Protein AF-A0AAW2NNR7-F1 (afdb_monomer)

Structure (mmCIF, N/CA/C/O backbone):
data_AF-A0AAW2NNR7-F1
#
_entry.id   AF-A0AAW2NNR7-F1
#
loop_
_atom_site.group_PDB
_atom_site.id
_atom_site.type_symbol
_atom_site.label_atom_id
_atom_site.label_alt_id
_atom_site.label_comp_id
_atom_site.label_asym_id
_atom_site.label_entity_id
_atom_site.label_seq_id
_atom_site.pdbx_PDB_ins_code
_atom_site.Cartn_x
_atom_site.Cartn_y
_atom_site.Cartn_z
_atom_site.occupancy
_atom_site.B_iso_or_equiv
_atom_site.auth_seq_id
_atom_site.auth_comp_id
_atom_site.auth_asym_id
_atom_site.auth_atom_id
_atom_site.pdbx_PDB_model_num
ATOM 1 N N . MET A 1 1 ? -18.817 -1.049 4.473 1.00 71.81 1 MET A N 1
ATOM 2 C CA . MET A 1 1 ? -17.480 -0.786 3.913 1.00 71.81 1 MET A CA 1
ATOM 3 C C . M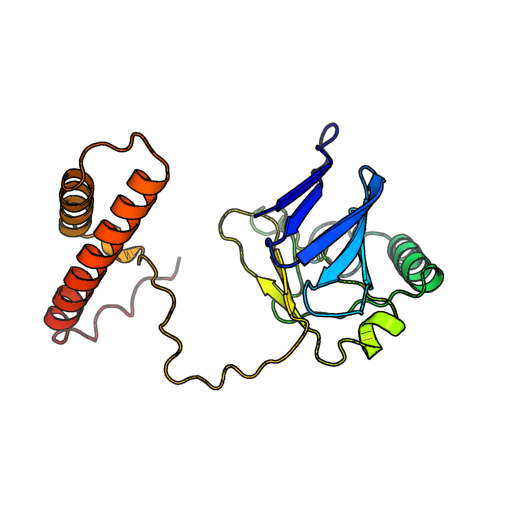ET A 1 1 ? -17.647 0.365 2.941 1.00 71.81 1 MET A C 1
ATOM 5 O O . MET A 1 1 ? -18.632 0.349 2.213 1.00 71.81 1 MET A O 1
ATOM 9 N N . TYR A 1 2 ? -16.780 1.366 3.006 1.00 87.75 2 TYR A N 1
ATOM 10 C CA . TYR A 1 2 ? -16.778 2.539 2.131 1.00 87.75 2 TYR A CA 1
ATOM 11 C C . TYR A 1 2 ? -15.524 2.516 1.255 1.00 87.75 2 TYR A C 1
ATOM 13 O O . TYR A 1 2 ? -14.576 1.791 1.566 1.00 87.75 2 TYR A O 1
ATOM 21 N N . GLY A 1 3 ? -15.518 3.276 0.163 1.00 88.38 3 GLY A N 1
ATOM 22 C CA . GLY A 1 3 ? -14.357 3.352 -0.711 1.00 88.38 3 GLY A CA 1
ATOM 23 C C . GLY A 1 3 ? -14.415 4.494 -1.715 1.00 88.38 3 GLY A C 1
ATOM 24 O O . GLY A 1 3 ? -15.485 5.020 -2.015 1.00 88.38 3 GLY A O 1
ATOM 25 N N . PHE A 1 4 ? -13.244 4.842 -2.240 1.00 88.38 4 PHE A N 1
ATOM 26 C CA . PHE A 1 4 ? -13.045 5.783 -3.336 1.00 88.38 4 PHE A CA 1
ATOM 27 C C . PHE A 1 4 ? -12.139 5.139 -4.385 1.00 88.38 4 PHE A C 1
ATOM 29 O O . PHE A 1 4 ? -11.143 4.503 -4.035 1.00 88.38 4 PHE A O 1
ATOM 36 N N . CYS A 1 5 ? -12.481 5.293 -5.662 1.00 89.19 5 CYS A N 1
ATOM 37 C CA . CYS A 1 5 ? -11.732 4.701 -6.763 1.00 89.19 5 CYS A CA 1
ATOM 38 C C . CYS A 1 5 ? -11.438 5.717 -7.869 1.00 89.19 5 CYS A C 1
ATOM 40 O O . CYS A 1 5 ? -12.319 6.472 -8.282 1.00 89.19 5 CYS A O 1
ATOM 42 N N . VAL A 1 6 ? -10.213 5.669 -8.390 1.00 85.44 6 VAL A N 1
ATOM 43 C CA . VAL A 1 6 ? -9.804 6.336 -9.626 1.00 85.44 6 VAL A CA 1
ATOM 44 C C . VAL A 1 6 ? -9.728 5.266 -10.720 1.00 85.44 6 VAL A C 1
ATOM 46 O O . VAL A 1 6 ? -8.952 4.315 -10.582 1.00 85.44 6 VAL A O 1
ATOM 49 N N . PRO A 1 7 ? -10.542 5.363 -11.785 1.00 84.25 7 PRO A N 1
ATOM 50 C CA . PRO A 1 7 ? -10.568 4.357 -12.837 1.00 84.25 7 PRO A CA 1
ATOM 51 C C . PRO A 1 7 ? -9.264 4.355 -13.635 1.00 84.25 7 PRO A C 1
ATOM 53 O O . PRO A 1 7 ? -8.657 5.405 -13.850 1.00 84.25 7 PRO A O 1
ATOM 56 N N . ALA A 1 8 ? -8.892 3.171 -14.119 1.00 82.19 8 ALA A N 1
ATOM 57 C CA . ALA A 1 8 ? -7.780 2.981 -15.041 1.00 82.19 8 ALA A CA 1
ATOM 58 C C . ALA A 1 8 ? -7.954 3.801 -16.332 1.00 82.19 8 ALA A C 1
ATOM 60 O O . ALA A 1 8 ? -9.068 3.929 -16.849 1.00 82.19 8 ALA A O 1
ATOM 61 N N . GLN A 1 9 ? -6.846 4.293 -16.896 1.00 77.25 9 GLN A N 1
ATOM 62 C CA . GLN A 1 9 ? -6.815 4.932 -18.212 1.00 77.25 9 GLN A CA 1
ATOM 63 C C . GLN A 1 9 ? -5.893 4.169 -19.172 1.00 77.25 9 GLN A C 1
ATOM 65 O O . GLN A 1 9 ? -4.699 3.981 -18.936 1.00 77.25 9 GLN A O 1
ATOM 70 N N . GLY A 1 10 ? -6.445 3.733 -20.306 1.00 80.88 10 GLY A N 1
ATOM 71 C CA . GLY A 1 10 ? -5.699 2.965 -21.303 1.00 80.88 10 GLY A CA 1
ATOM 72 C C . GLY A 1 10 ? -5.238 1.609 -20.760 1.00 80.88 10 GLY A C 1
ATOM 73 O O . GLY A 1 10 ? -6.064 0.759 -20.445 1.00 80.88 10 GLY A O 1
ATOM 74 N N . LYS A 1 11 ? -3.916 1.395 -20.691 1.00 66.25 11 LYS A N 1
ATOM 75 C CA . LYS A 1 11 ? -3.297 0.160 -20.167 1.00 66.25 11 LYS A CA 1
ATOM 76 C C . LYS A 1 11 ? -2.805 0.284 -18.716 1.00 66.25 11 LYS A C 1
ATOM 78 O O . LYS A 1 11 ? -2.167 -0.647 -18.231 1.00 66.25 11 LYS A O 1
ATOM 83 N N . SER A 1 12 ? -3.024 1.420 -18.048 1.00 69.38 12 SER A N 1
ATOM 84 C CA . SER A 1 12 ? -2.632 1.586 -16.643 1.00 69.38 12 SER A CA 1
ATOM 85 C C . SER A 1 12 ? -3.552 0.786 -15.716 1.00 69.38 12 SER A C 1
ATOM 87 O O . SER A 1 12 ? -4.681 0.461 -16.079 1.00 69.38 12 SER A O 1
ATOM 89 N N . GLY A 1 13 ? -3.094 0.498 -14.497 1.00 72.38 13 GLY A N 1
ATOM 90 C CA . GLY A 1 13 ? -4.005 0.144 -13.410 1.00 72.38 13 GLY A CA 1
ATOM 91 C C . GLY A 1 13 ? -4.821 1.359 -12.956 1.00 72.38 13 GLY A C 1
ATOM 92 O O . GLY A 1 13 ? -4.549 2.492 -13.360 1.00 72.38 13 GLY A O 1
ATOM 93 N N . GLY A 1 14 ? -5.844 1.107 -12.139 1.00 78.06 14 GLY A N 1
ATOM 94 C CA . GLY A 1 14 ? -6.596 2.136 -11.418 1.00 78.06 14 GLY A CA 1
ATOM 95 C C . GLY A 1 14 ? -6.221 2.144 -9.937 1.00 78.06 14 GLY A C 1
ATOM 96 O O . GLY A 1 14 ? -5.573 1.217 -9.450 1.00 78.06 14 GLY A O 1
ATOM 97 N N . LEU A 1 15 ? -6.663 3.166 -9.208 1.00 80.06 15 LEU A N 1
ATOM 98 C CA . LEU A 1 15 ? -6.464 3.267 -7.765 1.00 80.06 15 LEU A CA 1
ATOM 99 C C . LEU A 1 15 ? -7.759 3.010 -7.010 1.00 80.06 15 LEU A C 1
ATOM 101 O O . LEU A 1 15 ? -8.830 3.438 -7.433 1.00 80.06 15 LEU A O 1
ATOM 105 N N . ALA A 1 16 ? -7.662 2.364 -5.853 1.00 84.19 16 ALA A N 1
ATOM 106 C CA . ALA A 1 16 ? -8.783 2.215 -4.939 1.00 84.19 16 ALA A CA 1
ATOM 107 C C . ALA A 1 16 ? -8.312 2.323 -3.488 1.00 84.19 16 ALA A C 1
ATOM 109 O O . ALA A 1 16 ? -7.307 1.727 -3.106 1.00 84.19 16 ALA A O 1
ATOM 110 N N . VAL A 1 17 ? -9.072 3.054 -2.676 1.00 82.38 17 VAL A N 1
ATOM 111 C CA . VAL A 1 17 ? -8.926 3.097 -1.217 1.00 82.38 17 VAL A CA 1
ATOM 112 C C . VAL A 1 17 ? -10.249 2.671 -0.594 1.00 82.38 17 VAL A C 1
ATOM 114 O O . VAL A 1 17 ? -11.312 3.095 -1.042 1.00 82.38 17 VAL A O 1
ATOM 117 N N . LEU A 1 18 ? -10.188 1.815 0.426 1.00 83.62 18 LEU A N 1
ATOM 118 C CA . LEU A 1 18 ? -11.342 1.219 1.104 1.00 83.62 18 LEU A CA 1
ATOM 119 C C . LEU A 1 18 ? -11.199 1.408 2.618 1.00 83.62 18 LEU A C 1
ATOM 121 O O . LEU A 1 18 ? -10.102 1.257 3.151 1.00 83.62 18 LEU A O 1
ATOM 125 N N . TRP A 1 19 ? -12.298 1.684 3.319 1.00 84.38 19 TRP A N 1
ATOM 126 C CA . TRP A 1 19 ? -12.304 1.852 4.777 1.00 84.38 19 TRP A CA 1
ATOM 127 C C . TRP A 1 19 ? -13.600 1.355 5.439 1.00 84.38 19 TRP A C 1
ATOM 129 O O . TRP A 1 19 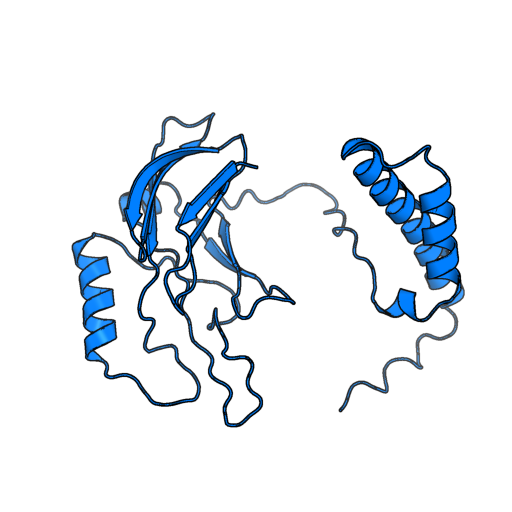? -14.600 1.023 4.789 1.00 84.38 19 TRP A O 1
ATOM 139 N N . VAL A 1 20 ? -13.570 1.231 6.768 1.00 81.44 20 VAL A N 1
ATOM 140 C CA . VAL A 1 20 ? -14.699 0.772 7.597 1.00 81.44 20 VAL A CA 1
ATOM 141 C C . VAL A 1 20 ? -15.499 1.951 8.150 1.00 81.44 20 VAL A C 1
ATOM 143 O O . VAL A 1 20 ? -15.035 3.083 8.120 1.00 81.44 20 VAL A O 1
ATOM 146 N N . LYS A 1 21 ? -16.717 1.692 8.649 1.00 82.69 21 LYS A N 1
ATOM 147 C CA . LYS A 1 21 ? -17.633 2.765 9.073 1.00 82.69 21 LYS A CA 1
ATOM 148 C C . LYS A 1 21 ? -17.094 3.626 10.217 1.00 82.69 21 LYS A C 1
ATOM 150 O O . LYS A 1 21 ? -17.366 4.812 10.216 1.00 82.69 21 LYS A O 1
ATOM 155 N N . SER A 1 22 ? -16.302 3.038 11.111 1.00 80.38 22 SER A N 1
ATOM 156 C CA . SER A 1 22 ? -15.715 3.714 12.273 1.00 80.38 22 SER A CA 1
ATOM 157 C C . SER A 1 22 ? -14.569 4.680 11.938 1.00 80.38 22 SER A C 1
ATOM 15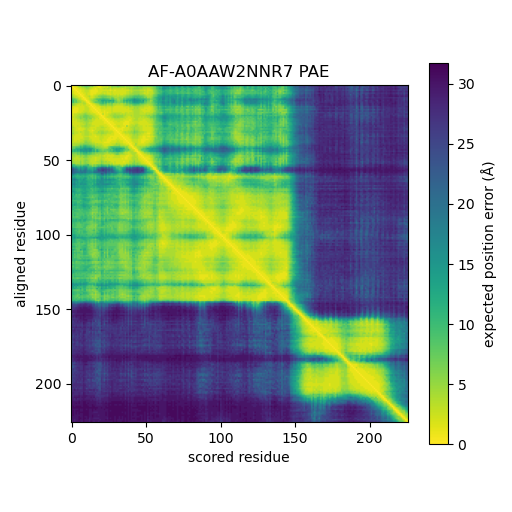9 O O . SER A 1 22 ? -13.930 5.222 12.839 1.00 80.38 22 SER A O 1
ATOM 161 N N . VAL A 1 23 ? -14.250 4.845 10.650 1.00 82.00 23 VAL A N 1
ATOM 162 C CA . VAL A 1 23 ? -13.197 5.733 10.158 1.00 82.00 23 VAL A CA 1
ATOM 163 C C . VAL A 1 23 ? -13.849 6.795 9.283 1.00 82.00 23 VAL A C 1
ATOM 165 O O . VAL A 1 23 ? -14.409 6.489 8.227 1.00 82.00 23 VAL A O 1
ATOM 168 N N . ASN A 1 24 ? -13.766 8.047 9.718 1.00 85.38 24 ASN A N 1
ATOM 169 C CA . ASN A 1 24 ? -14.180 9.195 8.933 1.00 85.38 24 ASN A CA 1
ATOM 170 C C . ASN A 1 24 ? -13.053 9.560 7.960 1.00 85.38 24 ASN A C 1
ATOM 172 O O . ASN A 1 24 ? -11.898 9.704 8.357 1.00 85.38 24 ASN A O 1
ATOM 176 N N . VAL A 1 25 ? -13.384 9.667 6.675 1.00 88.25 25 VAL A N 1
ATOM 177 C CA . VAL A 1 25 ? -12.423 9.930 5.602 1.00 88.25 25 VAL A CA 1
ATOM 178 C C . VAL A 1 25 ? -12.960 11.056 4.730 1.00 88.25 25 VAL A C 1
ATOM 180 O O . VAL A 1 25 ? -14.072 10.970 4.211 1.00 88.25 25 VAL A O 1
ATOM 183 N N . GLN A 1 26 ? -12.146 12.087 4.527 1.00 89.50 26 GLN A N 1
ATOM 184 C CA . GLN A 1 26 ? -12.419 13.203 3.629 1.00 89.50 26 GLN A CA 1
ATOM 185 C C . GLN A 1 26 ? -11.408 13.201 2.486 1.00 89.50 26 GLN A C 1
ATOM 187 O O . GLN A 1 26 ? -10.204 13.275 2.715 1.00 89.50 26 GLN A O 1
ATOM 192 N N . LEU A 1 27 ? -11.888 13.127 1.246 1.00 89.06 27 LEU A N 1
ATOM 193 C CA . LEU A 1 27 ? -11.036 13.227 0.063 1.00 89.06 27 LEU A CA 1
ATOM 194 C C . LEU A 1 27 ? -10.527 14.664 -0.097 1.00 89.06 27 LEU A C 1
ATOM 196 O O . LEU A 1 27 ? -11.326 15.588 -0.206 1.00 89.06 27 LEU A O 1
ATOM 200 N N . GLN A 1 28 ? -9.206 14.836 -0.132 1.00 88.19 28 GLN A N 1
ATOM 201 C CA . GLN A 1 28 ? -8.546 16.132 -0.307 1.00 88.19 28 GLN A CA 1
ATOM 202 C C . GLN A 1 28 ? -8.193 16.381 -1.774 1.00 88.19 28 GLN A C 1
ATOM 204 O O . GLN A 1 28 ? -8.516 17.424 -2.334 1.00 88.19 28 GLN A O 1
ATOM 209 N N . SER A 1 29 ? -7.529 15.419 -2.418 1.00 86.81 29 SER A N 1
ATOM 210 C CA . SER A 1 29 ? -7.189 15.495 -3.840 1.00 86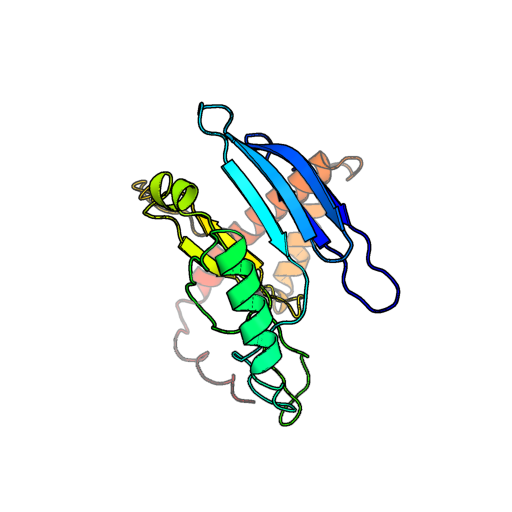.81 29 SER A CA 1
ATOM 211 C C . SER A 1 29 ? -6.979 14.105 -4.435 1.00 86.81 29 SER A C 1
ATOM 213 O O . SER A 1 29 ? -6.773 13.131 -3.713 1.00 86.81 29 SER A O 1
ATOM 215 N N . TYR A 1 30 ? -7.034 13.995 -5.759 1.00 88.00 30 TYR A N 1
ATOM 216 C CA . TYR A 1 30 ? -6.675 12.767 -6.464 1.00 88.00 30 TYR A CA 1
ATOM 217 C C . TYR A 1 30 ? -6.204 13.067 -7.889 1.00 88.00 30 TYR A C 1
ATOM 219 O O . TYR A 1 30 ? -6.502 14.119 -8.456 1.00 88.00 30 TYR A O 1
ATOM 227 N N . SER A 1 31 ? -5.477 12.123 -8.472 1.00 85.12 31 SER A N 1
ATOM 228 C CA . SER A 1 31 ? -5.140 12.057 -9.891 1.00 85.12 31 SER A CA 1
ATOM 229 C C . SER A 1 31 ? -5.071 10.592 -10.328 1.00 85.12 31 SER A C 1
ATOM 231 O O . SER A 1 31 ? -5.313 9.687 -9.533 1.00 85.12 31 SER A O 1
ATOM 233 N N . GLN A 1 32 ? -4.690 10.336 -11.580 1.00 80.75 32 GLN A N 1
ATOM 234 C CA . GLN A 1 32 ? -4.355 8.977 -12.032 1.00 80.75 32 GLN A CA 1
ATOM 235 C C . GLN A 1 32 ? -3.201 8.344 -11.240 1.00 80.75 32 GLN A C 1
ATOM 237 O O . GLN A 1 32 ? -3.088 7.125 -11.180 1.00 80.75 32 GLN A O 1
ATOM 242 N N . ASN A 1 33 ? -2.381 9.176 -10.597 1.00 75.94 33 ASN A N 1
ATOM 243 C CA . ASN A 1 33 ? -1.158 8.765 -9.929 1.00 75.94 33 ASN A CA 1
ATOM 244 C C . ASN A 1 33 ? -1.195 8.997 -8.414 1.00 75.94 33 ASN A C 1
ATOM 246 O O . ASN A 1 33 ? -0.193 8.760 -7.747 1.00 75.94 33 ASN A O 1
ATOM 250 N N . HIS A 1 34 ? -2.297 9.490 -7.838 1.00 79.62 34 HIS A N 1
ATOM 251 C CA . HIS A 1 34 ? -2.399 9.635 -6.384 1.00 79.62 34 HIS A CA 1
ATOM 252 C C . HIS A 1 34 ? -3.839 9.723 -5.874 1.00 79.62 34 HIS A C 1
ATOM 254 O O . HIS A 1 34 ? -4.739 10.168 -6.579 1.00 79.62 34 HIS A O 1
ATOM 260 N N . ILE A 1 35 ? -4.040 9.356 -4.611 1.00 81.50 35 ILE A N 1
ATOM 261 C CA . ILE A 1 35 ? -5.236 9.636 -3.813 1.00 81.50 35 ILE A CA 1
ATOM 262 C C . ILE A 1 35 ? -4.764 10.219 -2.486 1.00 81.50 35 ILE A C 1
ATOM 264 O O . ILE A 1 35 ? -3.899 9.646 -1.835 1.00 81.50 35 ILE A O 1
ATOM 268 N N . ASP A 1 36 ? -5.349 11.329 -2.069 1.00 82.00 36 ASP A N 1
ATOM 269 C CA . ASP A 1 36 ? -4.980 12.044 -0.857 1.00 82.00 36 ASP A CA 1
ATOM 270 C C . ASP A 1 36 ? -6.220 12.338 -0.008 1.00 82.00 36 ASP A C 1
ATOM 272 O O . ASP A 1 36 ? -7.214 12.872 -0.502 1.00 82.00 36 ASP A O 1
ATOM 276 N N . LEU A 1 37 ? -6.174 11.957 1.264 1.00 85.75 37 LEU A N 1
ATOM 277 C CA . LEU A 1 37 ? -7.309 11.866 2.176 1.00 85.75 37 LEU A CA 1
ATOM 278 C C . LEU A 1 37 ? -6.937 12.450 3.543 1.00 85.75 37 LEU A C 1
ATOM 280 O O . LEU A 1 37 ? -5.836 12.233 4.036 1.00 85.75 37 LEU A O 1
ATOM 284 N N . SER A 1 38 ? -7.876 13.110 4.208 1.00 86.19 38 SER A N 1
ATOM 285 C CA . SER A 1 38 ? -7.838 13.339 5.654 1.00 86.19 38 SER A CA 1
ATOM 286 C C . SER A 1 38 ? -8.624 12.235 6.349 1.00 86.19 38 SER A C 1
ATOM 288 O O . SER A 1 38 ? -9.722 11.892 5.917 1.00 86.19 38 SER A O 1
ATOM 290 N N . VAL A 1 39 ? -8.068 11.673 7.411 1.00 86.12 39 VAL A N 1
ATOM 291 C CA . VAL A 1 39 ? -8.606 10.532 8.143 1.00 86.12 39 VAL A CA 1
ATOM 292 C C . VAL A 1 39 ? -8.741 10.905 9.613 1.00 86.12 39 VAL A C 1
ATOM 294 O O . VAL A 1 39 ? -7.799 11.400 10.228 1.00 86.12 39 VAL A O 1
ATOM 297 N N . GLN A 1 40 ? -9.915 10.644 10.175 1.00 82.81 40 GLN A N 1
ATOM 298 C CA . GLN A 1 40 ? -10.239 10.867 11.577 1.00 82.81 40 GLN A CA 1
ATOM 299 C C . GLN A 1 40 ? -10.976 9.644 12.130 1.00 82.81 40 GLN A C 1
ATOM 301 O O . GLN A 1 40 ? -11.861 9.084 11.481 1.00 82.81 40 GLN A O 1
ATOM 306 N N . LEU A 1 41 ? -10.615 9.207 13.333 1.00 79.25 41 LEU A N 1
ATOM 307 C CA . LEU A 1 41 ? -11.302 8.110 14.019 1.00 79.25 41 LEU A CA 1
ATOM 308 C C . LEU A 1 41 ? -12.485 8.672 14.818 1.00 79.25 41 LEU A C 1
ATOM 310 O O . LEU A 1 41 ? -12.342 9.722 15.435 1.00 79.25 41 LEU A O 1
ATOM 314 N N . GLU A 1 42 ? -13.630 7.978 14.851 1.00 69.56 42 GLU A N 1
ATOM 315 C CA . GLU A 1 42 ? -14.859 8.471 15.517 1.00 69.56 42 GLU A CA 1
ATOM 316 C C . GLU A 1 42 ? -14.664 8.852 17.001 1.00 69.56 42 GLU A C 1
ATOM 318 O O . GLU A 1 42 ? -15.393 9.697 17.512 1.00 69.56 42 GLU A O 1
ATOM 323 N N . ASN A 1 43 ? -13.654 8.283 17.671 1.00 70.00 43 ASN A N 1
ATOM 324 C CA . ASN A 1 43 ? -13.364 8.510 19.091 1.00 70.00 43 ASN A CA 1
ATOM 325 C C . ASN A 1 43 ? -12.062 9.292 19.353 1.00 70.00 43 ASN A C 1
ATOM 327 O O . ASN A 1 43 ? -11.627 9.352 20.501 1.00 70.00 43 ASN A O 1
ATOM 331 N N . SER A 1 44 ? -11.422 9.863 18.325 1.00 70.56 44 SER A N 1
ATOM 332 C CA . SER A 1 44 ? -10.207 10.670 18.497 1.00 70.56 44 SER A CA 1
ATOM 333 C C . SER A 1 44 ? -10.383 12.090 17.955 1.00 70.56 44 SER A C 1
ATOM 335 O O . SER A 1 44 ? -11.020 12.318 16.924 1.00 70.56 44 SER A O 1
ATOM 337 N N . GLN A 1 45 ? -9.789 13.060 18.655 1.00 71.88 45 GLN A N 1
ATOM 338 C CA . GLN A 1 45 ? -9.621 14.417 18.128 1.00 71.88 45 GLN A CA 1
ATOM 339 C C . GLN A 1 45 ? -8.515 14.488 17.066 1.00 71.88 45 GLN A C 1
ATOM 341 O O . GLN A 1 45 ? -8.444 15.468 16.325 1.00 71.88 45 GLN A O 1
ATOM 346 N N . ASP A 1 46 ? -7.694 13.444 16.951 1.00 70.75 46 ASP A N 1
ATOM 347 C CA . ASP A 1 46 ? -6.582 13.402 16.017 1.00 70.75 46 ASP A CA 1
ATOM 348 C C . ASP A 1 46 ? -7.082 13.173 14.590 1.00 70.75 46 ASP A C 1
ATOM 350 O O . ASP A 1 46 ? -7.716 12.164 14.260 1.00 70.75 46 ASP A O 1
ATOM 354 N N . CYS A 1 47 ? -6.761 14.132 13.728 1.00 78.31 47 CYS A N 1
ATOM 355 C CA . CYS A 1 47 ? -6.957 14.050 12.291 1.00 78.31 47 CYS A CA 1
ATOM 356 C C . CYS A 1 47 ? -5.588 13.962 11.623 1.00 78.31 47 CYS A C 1
ATOM 358 O O . CYS A 1 47 ? -4.697 14.772 11.887 1.00 78.31 47 CYS A O 1
ATOM 360 N N . TRP A 1 48 ? -5.416 12.983 10.744 1.00 79.25 48 TRP A N 1
ATOM 361 C CA . TRP A 1 48 ? -4.168 12.758 10.031 1.00 79.25 48 TRP A CA 1
ATOM 362 C C . TRP A 1 48 ? -4.400 12.610 8.530 1.00 79.25 48 TRP A C 1
ATOM 364 O O . TRP A 1 48 ? -5.517 12.400 8.072 1.00 79.25 48 TRP A O 1
ATOM 374 N N . ARG A 1 49 ? -3.344 12.770 7.729 1.00 81.06 49 ARG A N 1
ATOM 375 C CA . ARG A 1 49 ? -3.431 12.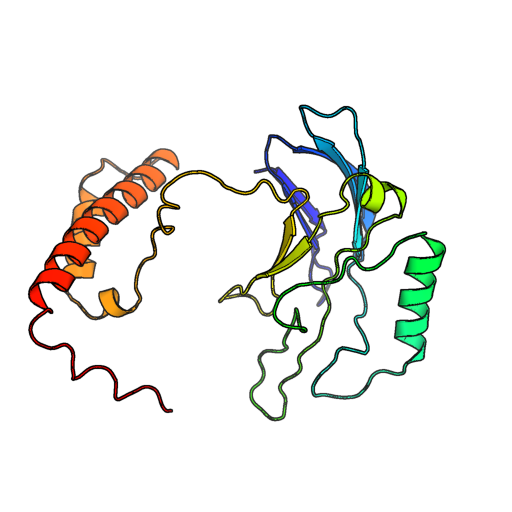732 6.263 1.00 81.06 49 ARG A CA 1
ATOM 376 C C . ARG A 1 49 ? -2.888 11.411 5.726 1.00 81.06 49 ARG A C 1
ATOM 378 O O . ARG A 1 49 ? -1.823 10.968 6.146 1.00 81.06 49 ARG A O 1
ATOM 385 N N . PHE A 1 50 ? -3.617 10.796 4.806 1.00 80.62 50 PHE A N 1
ATOM 386 C CA . PHE A 1 50 ? -3.222 9.621 4.041 1.00 80.62 50 PHE A CA 1
ATOM 387 C C . PHE A 1 50 ? -3.021 10.021 2.585 1.00 80.62 50 PHE A C 1
ATOM 389 O O . PHE A 1 50 ? -3.952 10.519 1.962 1.00 80.62 50 PHE A O 1
ATOM 396 N N . THR A 1 51 ? -1.861 9.722 2.012 1.00 77.00 51 THR A N 1
ATOM 397 C CA . THR A 1 51 ? -1.624 9.915 0.580 1.00 77.00 51 THR A CA 1
ATOM 398 C C . THR A 1 51 ? -1.105 8.616 -0.027 1.00 77.00 51 THR A C 1
ATOM 400 O O . THR A 1 51 ? 0.001 8.176 0.276 1.00 77.00 51 THR A O 1
ATOM 403 N N . GLY A 1 52 ? -1.905 7.988 -0.885 1.00 75.50 52 GLY A N 1
ATOM 404 C CA . GLY A 1 52 ? -1.480 6.882 -1.736 1.00 75.50 52 GLY A CA 1
ATOM 405 C C . GLY A 1 52 ? -0.962 7.422 -3.064 1.00 75.50 52 GLY A C 1
ATOM 406 O O . GLY A 1 52 ? -1.646 8.211 -3.706 1.00 75.50 52 GLY A O 1
ATOM 407 N N . ILE A 1 53 ? 0.227 7.003 -3.488 1.00 72.81 53 ILE A N 1
ATOM 408 C CA . ILE A 1 53 ? 0.827 7.394 -4.771 1.00 72.81 53 ILE A CA 1
ATOM 409 C C . ILE A 1 53 ? 0.948 6.145 -5.646 1.00 72.81 53 ILE A C 1
ATOM 411 O O . ILE A 1 53 ? 1.394 5.098 -5.187 1.00 72.81 53 ILE A O 1
ATOM 415 N N . TYR A 1 54 ? 0.554 6.271 -6.907 1.00 69.00 54 TYR A N 1
ATOM 416 C CA . TYR A 1 54 ? 0.640 5.272 -7.962 1.00 69.00 54 TYR A CA 1
ATOM 417 C C . TYR A 1 54 ? 1.562 5.796 -9.055 1.00 69.00 54 TYR A C 1
ATOM 419 O O . TYR A 1 54 ? 1.216 6.704 -9.805 1.00 69.00 54 TYR A O 1
ATOM 427 N N . GLY A 1 55 ? 2.780 5.276 -9.105 1.00 63.31 55 GLY A N 1
ATOM 428 C CA . GLY A 1 55 ? 3.815 5.788 -9.994 1.00 63.31 55 GLY A CA 1
ATOM 429 C C . GLY A 1 55 ? 5.132 5.039 -9.828 1.00 63.31 55 GLY A C 1
ATOM 430 O O . GLY A 1 55 ? 5.319 4.321 -8.852 1.00 63.31 55 GLY A O 1
ATOM 431 N N . GLU A 1 56 ? 6.002 5.186 -10.830 1.00 59.44 56 GLU A N 1
ATOM 432 C CA . GLU A 1 56 ? 7.175 4.353 -11.148 1.00 59.44 56 GLU A CA 1
ATOM 433 C C . GLU A 1 56 ? 8.007 3.851 -9.948 1.00 59.44 56 GLU A C 1
ATOM 435 O O . GLU A 1 56 ? 8.723 4.622 -9.306 1.00 59.44 56 GLU A O 1
ATOM 440 N N . PRO A 1 57 ? 7.981 2.534 -9.691 1.00 49.88 57 PRO A N 1
ATOM 441 C CA . PRO A 1 57 ? 8.768 1.908 -8.633 1.00 49.88 57 PRO A CA 1
ATOM 442 C C . PRO A 1 57 ? 10.163 1.501 -9.101 1.00 49.88 57 PRO A C 1
ATOM 444 O O . PRO A 1 57 ? 10.352 1.003 -10.212 1.00 49.88 57 PRO A O 1
ATOM 447 N N . GLU A 1 58 ? 11.159 1.663 -8.231 1.00 65.38 58 GLU A N 1
ATOM 448 C CA . GLU A 1 58 ? 12.563 1.439 -8.580 1.00 65.38 58 GLU A CA 1
ATOM 449 C C . GLU A 1 58 ? 13.380 0.774 -7.453 1.00 65.38 58 GLU A C 1
ATOM 451 O O . GLU A 1 58 ? 12.932 0.628 -6.314 1.00 65.38 58 GLU A O 1
ATOM 456 N N . CYS A 1 59 ? 14.604 0.378 -7.823 1.00 54.66 59 CYS A N 1
ATOM 457 C CA . CYS A 1 59 ? 15.741 -0.203 -7.089 1.00 54.66 59 CYS A CA 1
ATOM 458 C C . CYS A 1 59 ? 15.509 -1.555 -6.418 1.00 54.66 59 CYS A C 1
ATOM 460 O O . CYS A 1 59 ? 16.397 -2.403 -6.456 1.00 54.66 59 CYS A O 1
ATOM 462 N N . GLU A 1 60 ? 14.329 -1.791 -5.862 1.00 71.25 60 GLU A N 1
ATOM 463 C CA . GLU A 1 60 ? 13.941 -3.063 -5.251 1.00 71.25 60 GLU A CA 1
ATOM 464 C C . GLU A 1 60 ? 13.308 -3.966 -6.319 1.00 71.25 60 GLU A C 1
ATOM 466 O O . GLU A 1 60 ? 12.173 -4.422 -6.188 1.00 71.25 60 GLU A O 1
ATOM 471 N N . LYS A 1 61 ? 14.052 -4.160 -7.417 1.00 79.00 61 LYS A N 1
ATOM 472 C CA . LYS A 1 61 ? 13.680 -4.979 -8.573 1.00 79.00 61 LYS A CA 1
ATOM 473 C C . LYS A 1 61 ? 14.568 -6.213 -8.653 1.00 79.00 61 LYS A C 1
ATOM 475 O O . LYS A 1 61 ? 15.794 -6.107 -8.623 1.00 79.00 61 LYS A O 1
ATOM 480 N N . GLN A 1 62 ? 13.949 -7.368 -8.845 1.00 84.75 62 GLN A N 1
ATOM 481 C CA . GLN A 1 62 ? 14.615 -8.620 -9.171 1.00 84.75 62 GLN A CA 1
ATOM 482 C C . GLN A 1 62 ? 14.157 -9.092 -10.553 1.00 84.75 62 GLN A C 1
ATOM 484 O O . GLN A 1 62 ? 12.959 -9.174 -10.812 1.00 84.75 62 GLN A O 1
ATOM 489 N N . GLY A 1 63 ? 15.112 -9.412 -11.431 1.00 86.12 63 GLY A N 1
ATOM 490 C CA . GLY A 1 63 ? 14.847 -9.777 -12.827 1.00 86.12 63 GLY A CA 1
ATOM 491 C C . GLY A 1 63 ? 14.623 -8.570 -13.748 1.00 86.12 63 GLY A C 1
ATOM 492 O O . GLY A 1 63 ? 14.480 -7.433 -13.301 1.00 86.12 63 GLY A O 1
ATOM 493 N N . GLY A 1 64 ? 14.600 -8.814 -15.060 1.00 83.88 64 GLY A N 1
ATOM 494 C CA . GLY A 1 64 ? 14.404 -7.783 -16.086 1.00 83.88 64 GLY A CA 1
ATOM 495 C C . GLY A 1 64 ? 15.503 -6.700 -16.151 1.00 83.88 64 GLY A C 1
ATOM 496 O O . GLY A 1 64 ? 16.512 -6.772 -15.448 1.00 83.88 64 GLY A O 1
ATOM 497 N N . PRO A 1 65 ? 15.332 -5.679 -17.012 1.00 80.25 65 PRO A N 1
ATOM 498 C CA . PRO A 1 65 ? 16.298 -4.592 -17.155 1.00 80.25 65 PRO A CA 1
ATOM 499 C C . PRO A 1 65 ? 16.366 -3.721 -15.898 1.00 80.25 65 PRO A C 1
ATOM 501 O O . PRO A 1 65 ? 15.331 -3.376 -15.314 1.00 80.25 65 PRO A O 1
ATOM 504 N N . ARG A 1 66 ? 17.583 -3.320 -15.509 1.00 76.56 66 ARG A N 1
ATOM 505 C CA . ARG A 1 66 ? 17.783 -2.324 -14.450 1.00 76.56 66 ARG A CA 1
ATOM 506 C C . ARG A 1 66 ? 17.315 -0.959 -14.945 1.00 76.56 66 ARG A C 1
ATOM 508 O O . ARG A 1 66 ? 17.691 -0.531 -16.033 1.00 76.56 66 ARG A O 1
ATOM 515 N N . ARG A 1 67 ? 16.515 -0.275 -14.130 1.00 73.88 67 ARG A N 1
ATOM 516 C CA . ARG A 1 67 ? 16.171 1.132 -14.351 1.00 73.88 67 ARG A CA 1
ATOM 517 C C . ARG A 1 67 ? 17.289 2.040 -13.820 1.00 73.88 67 ARG A C 1
ATOM 519 O O . ARG A 1 67 ? 18.022 1.621 -12.919 1.00 73.88 67 ARG A O 1
ATOM 526 N N . PRO A 1 68 ? 17.482 3.234 -14.400 1.00 75.62 68 PRO A N 1
ATOM 527 C CA . PRO A 1 68 ? 18.571 4.119 -14.012 1.00 75.62 68 PRO A CA 1
ATOM 528 C C . PRO A 1 68 ? 18.293 4.775 -12.651 1.00 75.62 68 PRO A C 1
ATOM 530 O O . PRO A 1 68 ? 17.200 5.272 -12.420 1.00 75.62 68 PRO A O 1
ATOM 533 N N . SER A 1 69 ? 19.306 4.842 -11.784 1.00 74.75 69 SER A N 1
ATOM 534 C CA . SER A 1 69 ? 19.194 5.261 -10.371 1.00 74.75 69 SER A CA 1
ATOM 535 C C . SER A 1 69 ? 18.655 6.677 -10.118 1.00 74.75 69 SER A C 1
ATOM 537 O O . SER A 1 69 ? 18.287 7.013 -8.989 1.00 74.75 69 SER A O 1
ATOM 539 N N . TRP A 1 70 ? 18.645 7.541 -11.138 1.00 75.31 70 TRP A N 1
ATOM 540 C CA . TRP A 1 70 ? 18.158 8.915 -11.011 1.00 75.31 70 TRP A CA 1
ATOM 541 C C . TRP A 1 70 ? 16.636 8.994 -10.848 1.00 75.31 70 TRP A C 1
ATOM 543 O O . TRP A 1 70 ? 16.137 9.969 -10.287 1.00 75.31 70 TRP A O 1
ATOM 553 N N . GLN A 1 71 ? 15.886 8.002 -11.328 1.00 72.88 71 GLN A N 1
ATOM 554 C CA . GLN A 1 71 ? 14.427 7.976 -11.209 1.00 72.88 71 GLN A CA 1
ATOM 555 C C . GLN A 1 71 ? 14.018 7.733 -9.724 1.00 72.88 71 GLN A C 1
ATOM 557 O O . GLN A 1 71 ? 13.186 8.470 -9.193 1.00 72.88 71 GLN A O 1
ATOM 562 N N . MET A 1 72 ? 14.716 6.874 -8.966 1.00 73.88 72 MET A N 1
ATOM 563 C CA . MET A 1 72 ? 14.514 6.643 -7.522 1.00 73.88 72 MET A CA 1
ATOM 564 C C . MET A 1 72 ? 14.987 7.837 -6.723 1.00 73.88 72 MET A C 1
ATOM 566 O O . MET A 1 72 ? 14.401 8.179 -5.698 1.00 73.88 72 MET A O 1
ATOM 570 N N . GLN A 1 73 ? 16.057 8.488 -7.177 1.00 74.06 73 GLN A N 1
ATOM 571 C CA . GLN A 1 73 ? 16.498 9.724 -6.557 1.00 74.06 73 GLN A CA 1
ATOM 572 C C . GLN A 1 73 ? 15.404 10.793 -6.646 1.00 74.06 73 GLN A C 1
ATOM 574 O O . GLN A 1 73 ? 15.144 11.455 -5.646 1.00 74.06 73 GLN A O 1
ATOM 579 N N . LYS A 1 74 ? 14.695 10.906 -7.779 1.00 76.94 74 LYS A N 1
ATOM 580 C CA . LYS A 1 74 ? 13.522 11.788 -7.887 1.00 76.94 74 LYS A CA 1
ATOM 581 C C . LYS A 1 74 ? 12.422 11.391 -6.906 1.00 76.94 74 LYS A C 1
ATOM 583 O O . LYS A 1 74 ? 11.959 12.260 -6.180 1.00 76.94 74 LYS A O 1
ATOM 588 N N . PHE A 1 75 ? 12.068 10.108 -6.816 1.00 75.81 75 PHE A N 1
ATOM 589 C CA . PHE A 1 75 ? 11.061 9.634 -5.857 1.00 75.81 75 PHE A CA 1
ATOM 590 C C . PHE A 1 75 ? 11.430 9.960 -4.399 1.00 75.81 75 PHE A C 1
ATOM 592 O O . PHE A 1 75 ? 10.629 10.540 -3.667 1.00 75.81 75 PHE A O 1
ATOM 599 N N . ARG A 1 76 ? 12.665 9.656 -3.980 1.00 75.94 76 ARG A N 1
ATOM 600 C CA . ARG A 1 76 ? 13.164 9.975 -2.631 1.00 75.94 76 ARG A CA 1
ATOM 601 C C . ARG A 1 76 ? 13.177 11.476 -2.370 1.00 75.94 76 ARG A C 1
ATOM 603 O O . ARG A 1 76 ? 12.760 11.900 -1.299 1.00 75.94 76 ARG A O 1
ATOM 610 N N . ASN A 1 77 ? 13.607 12.274 -3.345 1.00 75.31 77 ASN A N 1
ATOM 611 C CA . ASN A 1 77 ? 13.579 13.730 -3.240 1.00 75.31 77 ASN A CA 1
ATOM 612 C C . ASN A 1 77 ? 12.144 14.254 -3.106 1.00 75.31 77 ASN A C 1
ATOM 614 O O . ASN A 1 77 ? 11.917 15.166 -2.320 1.00 75.31 77 ASN A O 1
ATOM 618 N N . SER A 1 78 ? 11.175 13.660 -3.812 1.00 73.62 78 SER A N 1
ATOM 619 C CA . SER A 1 78 ? 9.757 13.991 -3.656 1.00 73.62 78 SER A CA 1
ATOM 620 C C . SER A 1 78 ? 9.265 13.686 -2.242 1.00 73.62 78 SER A C 1
ATOM 622 O O . SER A 1 78 ? 8.718 14.582 -1.605 1.00 73.62 78 SER A O 1
ATOM 624 N N . LEU A 1 79 ? 9.529 12.487 -1.705 1.00 73.62 79 LEU A N 1
ATOM 625 C CA . LEU A 1 79 ? 9.171 12.153 -0.319 1.00 73.62 79 LEU A CA 1
ATOM 626 C C . LEU A 1 79 ? 9.789 13.136 0.683 1.00 73.62 79 LEU A C 1
ATOM 628 O O . LEU A 1 79 ? 9.072 13.688 1.515 1.00 73.62 79 LEU A O 1
ATOM 632 N N . LEU A 1 80 ? 11.088 13.422 0.548 1.00 73.75 80 LEU A N 1
ATOM 633 C CA . LEU A 1 80 ? 11.794 14.388 1.392 1.00 73.75 80 LEU A CA 1
ATOM 634 C C . LEU A 1 80 ? 11.181 15.791 1.296 1.00 73.75 80 LEU A C 1
ATOM 636 O O . LEU A 1 80 ? 10.946 16.422 2.323 1.00 73.75 80 LEU A O 1
ATOM 640 N N . SER A 1 81 ? 10.871 16.266 0.086 1.00 69.94 81 SER A N 1
ATOM 641 C CA . SER A 1 81 ? 10.242 17.577 -0.126 1.00 69.94 81 SER A CA 1
ATOM 642 C C . SER A 1 81 ? 8.837 17.672 0.475 1.00 69.94 81 SER A C 1
ATOM 644 O O . SER A 1 81 ? 8.415 18.750 0.884 1.00 69.94 81 SER A O 1
ATOM 646 N N . CYS A 1 82 ? 8.136 16.540 0.574 1.00 70.62 82 CYS A N 1
ATOM 647 C CA . CYS A 1 82 ? 6.829 16.433 1.214 1.00 70.62 82 CYS A CA 1
ATOM 648 C C . CYS A 1 82 ? 6.916 16.170 2.728 1.00 70.62 82 CYS A C 1
ATOM 650 O O . CYS A 1 82 ? 5.877 16.063 3.375 1.00 70.62 82 CYS A O 1
ATOM 652 N N . GLY A 1 83 ? 8.120 16.041 3.300 1.00 73.94 83 GLY A N 1
ATOM 653 C CA . GLY A 1 83 ? 8.304 15.690 4.711 1.00 73.94 83 GLY A CA 1
ATOM 654 C C . GLY A 1 83 ? 7.795 14.287 5.059 1.00 73.94 83 GLY A C 1
ATOM 655 O O . GLY A 1 83 ? 7.324 14.066 6.175 1.00 73.94 83 GLY A O 1
ATOM 656 N N . LEU A 1 84 ? 7.848 13.359 4.099 1.00 78.56 84 LEU A N 1
ATOM 657 C CA . LEU A 1 84 ? 7.399 11.977 4.236 1.00 78.56 84 LEU A CA 1
ATOM 658 C C . LEU A 1 84 ? 8.589 11.013 4.316 1.00 78.56 84 LEU A C 1
ATOM 660 O O . LEU A 1 84 ? 9.597 11.181 3.628 1.00 78.56 84 LEU A O 1
ATOM 664 N N . SER A 1 85 ? 8.437 9.952 5.100 1.00 78.06 85 SER A N 1
ATOM 665 C CA . SER A 1 85 ? 9.362 8.820 5.174 1.00 78.06 85 SER A CA 1
ATOM 666 C C . SER A 1 85 ? 8.626 7.499 4.941 1.00 78.06 85 SER A C 1
ATOM 668 O O . SER A 1 85 ? 7.469 7.353 5.323 1.00 78.06 85 SER A O 1
ATOM 670 N N . ASP A 1 86 ? 9.282 6.528 4.300 1.00 81.25 86 ASP A N 1
ATOM 671 C CA . ASP A 1 86 ? 8.762 5.155 4.178 1.00 81.25 86 ASP A CA 1
ATOM 672 C C . ASP A 1 86 ? 8.741 4.509 5.575 1.00 81.25 86 ASP A C 1
ATOM 674 O O . ASP A 1 86 ? 9.778 4.455 6.238 1.00 81.25 86 ASP A O 1
ATOM 678 N N . LEU A 1 87 ? 7.576 4.021 6.017 1.00 82.19 87 LEU A N 1
ATOM 679 C CA . LEU A 1 87 ? 7.389 3.365 7.320 1.00 82.19 87 LEU A CA 1
ATOM 680 C C . LEU A 1 87 ? 8.108 2.003 7.388 1.00 82.19 87 LEU A C 1
ATOM 682 O O . LEU A 1 87 ? 8.246 1.405 8.453 1.00 82.19 87 LEU A O 1
ATOM 686 N N . GLY A 1 88 ? 8.576 1.495 6.245 1.00 85.00 88 GLY A N 1
ATOM 687 C CA . GLY A 1 88 ? 9.147 0.164 6.133 1.00 85.00 88 GLY A CA 1
ATOM 688 C C . GLY A 1 88 ? 8.059 -0.903 6.065 1.00 85.00 88 GLY A C 1
ATOM 689 O O . GLY A 1 88 ? 6.887 -0.619 5.819 1.00 85.00 88 GLY A O 1
ATOM 690 N N . PHE A 1 89 ? 8.458 -2.166 6.209 1.00 87.62 89 PHE A N 1
ATOM 691 C CA . PHE A 1 89 ? 7.541 -3.292 6.070 1.00 87.62 89 PHE A CA 1
ATOM 692 C C . PHE A 1 89 ? 8.059 -4.566 6.731 1.00 87.62 89 PHE A C 1
ATOM 694 O O . PHE A 1 89 ? 9.253 -4.746 6.962 1.00 87.62 89 PHE A O 1
ATOM 701 N N . GLN A 1 90 ? 7.127 -5.486 6.965 1.00 87.94 90 GLN A N 1
ATOM 702 C CA . GLN A 1 90 ? 7.370 -6.866 7.359 1.00 87.94 90 GLN A CA 1
ATOM 703 C C . GLN A 1 90 ? 6.891 -7.816 6.254 1.00 87.94 90 GLN A C 1
ATOM 705 O O . GLN A 1 90 ? 5.831 -7.620 5.648 1.00 87.94 90 GLN A O 1
ATOM 710 N N . GLY A 1 91 ? 7.648 -8.891 6.032 1.00 86.69 91 GLY A N 1
ATOM 711 C CA . GLY A 1 91 ? 7.334 -9.925 5.048 1.00 86.69 91 GLY A CA 1
ATOM 712 C C . GLY A 1 91 ? 8.162 -9.806 3.770 1.00 86.69 91 GLY A C 1
ATOM 713 O O . GLY A 1 91 ? 9.331 -9.438 3.798 1.00 86.69 91 GLY A O 1
ATOM 714 N N . SER A 1 92 ? 7.567 -10.197 2.643 1.00 88.69 92 SER A N 1
ATOM 715 C CA . SER A 1 92 ? 8.264 -10.256 1.352 1.00 88.69 92 SER A CA 1
ATOM 716 C C . SER A 1 92 ? 8.706 -8.863 0.889 1.00 88.69 92 SER A C 1
ATOM 718 O O . SER A 1 92 ? 7.881 -7.960 0.935 1.00 88.69 92 SER A O 1
ATOM 720 N N . PRO A 1 93 ? 9.934 -8.674 0.378 1.00 88.31 93 PRO A N 1
ATOM 721 C CA . PRO A 1 93 ? 10.403 -7.365 -0.082 1.00 88.31 93 PRO A CA 1
ATOM 722 C C . PRO A 1 93 ? 9.685 -6.849 -1.326 1.00 88.31 93 PRO A C 1
ATOM 724 O O . PRO A 1 93 ? 9.726 -5.658 -1.594 1.00 88.31 93 PRO A O 1
ATOM 727 N N . PHE A 1 94 ? 8.998 -7.715 -2.068 1.00 89.69 94 PHE A N 1
ATOM 728 C CA . PHE A 1 94 ? 8.327 -7.355 -3.310 1.00 89.69 94 PHE A CA 1
ATOM 729 C C . PHE A 1 94 ? 6.820 -7.326 -3.109 1.00 89.69 94 PHE A C 1
ATOM 731 O O .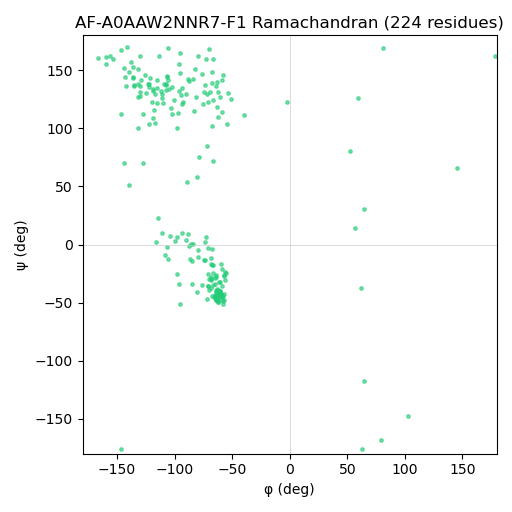 PHE A 1 94 ? 6.261 -8.227 -2.479 1.00 89.69 94 PHE A O 1
ATOM 738 N N . THR A 1 95 ? 6.160 -6.325 -3.677 1.00 87.44 95 THR A N 1
ATOM 739 C CA . THR A 1 95 ? 4.700 -6.191 -3.627 1.00 87.44 95 THR A CA 1
ATOM 740 C C . THR A 1 95 ? 4.052 -6.475 -4.968 1.00 87.44 95 THR A C 1
ATOM 742 O O . THR A 1 95 ? 2.845 -6.645 -4.996 1.00 87.44 95 THR A O 1
ATOM 745 N N . TRP A 1 96 ? 4.825 -6.618 -6.045 1.00 90.12 96 TRP A N 1
ATOM 746 C CA . TRP A 1 96 ? 4.323 -6.963 -7.367 1.00 90.12 96 TRP A CA 1
ATOM 747 C C . TRP A 1 96 ? 5.190 -8.014 -8.062 1.00 90.12 96 TRP A C 1
ATOM 749 O O . TRP A 1 96 ? 6.398 -8.123 -7.820 1.00 90.12 96 TRP A O 1
ATOM 759 N N . THR A 1 97 ? 4.574 -8.785 -8.956 1.00 89.12 97 THR A N 1
ATOM 760 C CA . THR A 1 97 ? 5.274 -9.650 -9.903 1.00 89.12 97 THR A CA 1
ATOM 761 C C . THR A 1 97 ? 4.581 -9.686 -11.254 1.00 89.12 97 THR A C 1
ATOM 763 O O . THR A 1 97 ? 3.363 -9.751 -11.330 1.00 89.12 97 THR A O 1
ATOM 766 N N . ASN A 1 98 ? 5.353 -9.765 -12.336 1.00 89.50 98 ASN A N 1
ATOM 767 C CA . ASN A 1 98 ? 4.791 -9.949 -13.675 1.00 89.50 98 ASN A CA 1
ATOM 768 C C . ASN A 1 98 ? 4.204 -11.355 -13.919 1.00 89.50 98 ASN A C 1
ATOM 770 O O . ASN A 1 98 ? 3.705 -11.611 -15.011 1.00 89.50 98 ASN A O 1
ATOM 774 N N . ARG A 1 99 ? 4.306 -12.278 -12.945 1.00 87.25 99 ARG A N 1
ATOM 775 C CA . ARG A 1 99 ? 3.820 -13.673 -12.999 1.00 87.25 99 ARG A CA 1
ATOM 776 C C . ARG A 1 99 ? 4.358 -14.518 -14.155 1.00 87.25 99 ARG A C 1
ATOM 778 O O . ARG A 1 99 ? 3.845 -15.606 -14.409 1.00 87.25 99 ARG A O 1
ATOM 785 N N . HIS A 1 100 ? 5.401 -14.062 -14.838 1.00 89.94 100 HIS A N 1
ATOM 786 C CA . HIS A 1 100 ? 6.042 -14.872 -15.860 1.00 89.94 100 HIS A CA 1
ATOM 787 C C . HIS A 1 100 ? 6.925 -15.948 -15.219 1.00 89.94 100 HIS A C 1
ATOM 789 O O . HIS A 1 100 ? 7.523 -15.702 -14.166 1.00 89.94 100 HIS A O 1
ATOM 795 N N . PRO A 1 101 ? 7.046 -17.129 -15.845 1.00 89.38 101 PRO A N 1
ATOM 796 C CA . PRO A 1 101 ? 7.974 -18.155 -15.396 1.00 89.38 101 PRO A CA 1
ATOM 797 C C . PRO A 1 101 ? 9.431 -17.705 -15.567 1.00 89.38 101 PRO A C 1
ATOM 799 O O . PRO A 1 101 ? 9.751 -16.800 -16.347 1.00 89.38 101 PRO A O 1
ATOM 802 N N . HIS A 1 102 ? 10.326 -18.353 -14.826 1.00 83.88 102 HIS A N 1
ATOM 803 C CA . HIS A 1 102 ? 11.764 -18.123 -14.934 1.00 83.88 102 HIS A CA 1
ATOM 804 C C . HIS A 1 102 ? 12.250 -18.415 -16.372 1.00 83.88 102 HIS A C 1
ATOM 806 O O . HIS A 1 102 ? 11.759 -19.368 -16.979 1.00 83.88 102 HIS A O 1
ATOM 812 N N . PRO A 1 103 ? 13.193 -17.633 -16.942 1.00 87.50 103 PRO A N 1
ATOM 813 C CA . PRO A 1 103 ? 13.953 -16.524 -16.346 1.00 87.50 103 PRO A CA 1
ATOM 814 C C . PRO A 1 103 ? 13.300 -15.143 -16.489 1.00 87.50 103 PRO A C 1
ATOM 816 O O . PRO A 1 103 ? 13.883 -14.138 -16.088 1.00 87.50 103 PRO A O 1
ATOM 819 N N . HIS A 1 104 ? 12.095 -15.073 -17.053 1.00 90.38 104 HIS A N 1
ATOM 820 C CA . HIS A 1 104 ? 11.412 -13.812 -17.343 1.00 90.38 104 HIS A CA 1
ATOM 821 C C . HIS A 1 104 ? 10.637 -13.245 -16.147 1.00 90.38 104 HIS A C 1
ATOM 823 O O . HIS A 1 104 ? 10.022 -12.183 -16.266 1.00 90.38 104 HIS A O 1
ATOM 829 N N . THR A 1 105 ? 10.663 -13.928 -15.000 1.00 92.00 105 THR A N 1
ATOM 830 C CA . THR A 1 105 ? 10.049 -13.449 -13.763 1.00 92.00 105 THR A CA 1
ATOM 831 C C . THR A 1 105 ? 10.677 -12.132 -13.325 1.00 92.00 105 THR A C 1
ATOM 833 O O . THR A 1 105 ? 11.894 -12.016 -13.171 1.00 92.00 105 THR A O 1
ATOM 836 N N . VAL A 1 106 ? 9.821 -11.144 -13.094 1.00 89.81 106 VAL A N 1
ATOM 837 C CA . VAL A 1 106 ? 10.182 -9.860 -12.504 1.00 89.81 106 VAL A CA 1
ATOM 838 C C . VAL A 1 106 ? 9.416 -9.704 -11.200 1.00 89.81 106 VAL A C 1
ATOM 840 O O . VAL A 1 106 ? 8.210 -9.957 -11.149 1.00 89.81 106 VAL A O 1
ATOM 843 N N . HIS A 1 107 ? 10.123 -9.275 -10.160 1.00 89.88 107 HIS A N 1
ATOM 844 C CA . HIS A 1 107 ? 9.549 -8.857 -8.889 1.00 89.88 107 HIS A CA 1
ATOM 845 C C . HIS A 1 107 ? 9.971 -7.429 -8.589 1.00 89.88 107 HIS A C 1
ATOM 847 O O . HIS A 1 107 ? 11.131 -7.074 -8.795 1.00 89.88 107 HIS A O 1
ATOM 853 N N . GLU A 1 108 ? 9.045 -6.624 -8.092 1.00 87.19 108 GLU A N 1
ATOM 854 C CA . GLU A 1 108 ? 9.290 -5.224 -7.769 1.00 87.19 108 GLU A CA 1
ATOM 855 C C . GLU A 1 108 ? 8.504 -4.835 -6.504 1.00 87.19 108 GLU A C 1
ATOM 857 O O . GLU A 1 108 ? 7.460 -5.418 -6.189 1.00 87.19 108 GLU A O 1
ATOM 862 N N . ARG A 1 109 ? 9.007 -3.860 -5.743 1.00 86.12 109 ARG A N 1
ATOM 863 C CA . ARG A 1 109 ? 8.270 -3.243 -4.631 1.00 86.12 109 ARG A CA 1
ATOM 864 C C . ARG A 1 109 ? 7.631 -1.936 -5.084 1.00 86.12 109 ARG A C 1
ATOM 866 O O . ARG A 1 109 ? 8.319 -0.917 -5.146 1.00 86.12 109 ARG A O 1
ATOM 873 N N . LEU A 1 110 ? 6.335 -1.978 -5.390 1.00 81.56 110 LEU A N 1
ATOM 874 C CA . LEU A 1 110 ? 5.576 -0.818 -5.883 1.00 81.56 110 LEU A CA 1
ATOM 875 C C . LEU A 1 110 ? 4.836 -0.097 -4.767 1.00 81.56 110 LEU A C 1
ATOM 877 O O . LEU A 1 110 ? 4.697 1.119 -4.793 1.00 81.56 110 LEU A O 1
ATOM 881 N N . ASP A 1 111 ? 4.383 -0.856 -3.780 1.00 82.62 111 ASP A N 1
ATOM 882 C CA . ASP A 1 111 ? 3.453 -0.379 -2.776 1.00 82.62 111 ASP A CA 1
ATOM 883 C C . ASP A 1 111 ? 4.243 -0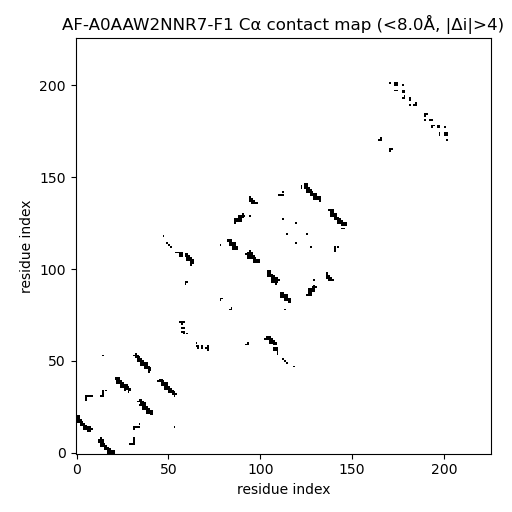.043 -1.504 1.00 82.62 111 ASP A C 1
ATOM 885 O O . ASP A 1 111 ? 4.984 -0.875 -0.967 1.00 82.62 111 ASP A O 1
ATOM 889 N N . ARG A 1 112 ? 4.108 1.196 -1.018 1.00 83.06 112 ARG A N 1
ATOM 890 C CA . ARG A 1 112 ? 4.775 1.697 0.195 1.00 83.06 112 ARG A CA 1
ATOM 891 C C . ARG A 1 112 ? 3.793 2.505 1.037 1.00 83.06 112 ARG A C 1
ATOM 893 O O . ARG A 1 112 ? 2.990 3.252 0.485 1.00 83.06 112 ARG A O 1
ATOM 900 N N . ALA A 1 113 ? 3.891 2.399 2.360 1.00 82.38 113 ALA A N 1
ATOM 901 C CA . ALA A 1 113 ? 3.226 3.331 3.264 1.00 82.38 113 ALA A CA 1
ATOM 902 C C . ALA A 1 113 ? 4.244 4.397 3.676 1.00 82.38 113 ALA A C 1
ATOM 904 O O . ALA A 1 113 ? 5.231 4.080 4.335 1.00 82.38 113 ALA A O 1
ATOM 905 N N . CYS A 1 114 ? 4.027 5.640 3.254 1.00 81.81 114 CYS A N 1
ATOM 906 C CA . CYS A 1 114 ? 4.879 6.764 3.630 1.00 81.81 114 CYS A CA 1
ATOM 907 C C . CYS A 1 114 ? 4.121 7.676 4.595 1.00 81.81 114 CYS A C 1
ATOM 909 O O . CYS A 1 114 ? 2.934 7.930 4.394 1.00 81.81 114 CYS A O 1
ATOM 911 N N . VAL A 1 115 ? 4.791 8.154 5.638 1.00 77.88 115 VAL A N 1
ATOM 912 C CA . VAL A 1 115 ? 4.172 8.886 6.747 1.00 77.88 115 VAL A CA 1
ATOM 913 C C . VAL A 1 115 ? 4.944 10.162 7.050 1.00 77.88 115 VAL A C 1
ATOM 915 O O . VAL A 1 115 ? 6.147 10.242 6.810 1.00 77.88 115 VAL A O 1
ATOM 918 N N . SER A 1 116 ? 4.255 11.180 7.563 1.00 79.62 116 SER A N 1
ATOM 919 C CA . SER A 1 116 ? 4.911 12.396 8.042 1.00 79.62 116 SER A CA 1
ATOM 920 C C . SER A 1 116 ? 5.499 12.189 9.437 1.00 79.62 116 SER A C 1
ATOM 922 O O . SER A 1 116 ? 5.091 11.289 10.176 1.00 79.62 116 SER A O 1
ATOM 924 N N . GLN A 1 117 ? 6.416 13.068 9.842 1.00 74.44 117 GLN A N 1
ATOM 925 C CA . GLN A 1 117 ? 6.976 13.036 11.196 1.00 74.44 117 GLN A CA 1
ATOM 926 C C . GLN A 1 117 ? 5.893 13.150 12.282 1.00 74.44 117 GLN A C 1
ATOM 928 O O . GLN A 1 117 ? 5.929 12.401 13.252 1.00 74.44 117 GLN A O 1
ATOM 933 N N . GLY A 1 118 ? 4.911 14.042 12.105 1.00 73.31 118 GLY A N 1
ATOM 934 C CA . GLY A 1 118 ? 3.802 14.184 13.055 1.00 73.31 118 GLY A CA 1
ATOM 935 C C . GLY A 1 118 ? 2.954 12.913 13.157 1.00 73.31 118 GLY A C 1
ATOM 936 O O . GLY A 1 118 ? 2.598 12.498 14.252 1.00 73.31 118 GLY A O 1
ATOM 937 N N . TRP A 1 119 ? 2.707 12.232 12.033 1.00 80.31 119 TRP A N 1
ATOM 938 C CA . TRP A 1 119 ? 2.006 10.946 12.034 1.00 80.31 119 TRP A CA 1
ATOM 939 C C . TRP A 1 119 ? 2.791 9.872 12.791 1.00 80.31 119 TRP A C 1
ATOM 941 O O . TRP A 1 119 ? 2.227 9.158 13.613 1.00 80.31 119 TRP A O 1
ATOM 951 N N . SER A 1 120 ? 4.105 9.791 12.564 1.00 74.44 120 SER A N 1
ATOM 952 C CA . SER A 1 120 ? 4.973 8.833 13.259 1.00 74.44 120 SER A CA 1
ATOM 953 C C . SER A 1 120 ? 5.049 9.084 14.767 1.00 74.44 120 SER A C 1
ATOM 955 O O . SER A 1 120 ? 5.311 8.149 15.514 1.00 74.44 120 SER A O 1
ATOM 957 N N . GLN A 1 121 ? 4.835 10.323 15.218 1.00 71.56 121 GLN A N 1
ATOM 958 C CA . GLN A 1 121 ? 4.749 10.655 16.641 1.00 71.56 121 GLN A CA 1
ATOM 959 C C . GLN A 1 121 ? 3.405 10.243 17.253 1.00 71.56 121 GLN A C 1
ATOM 961 O O . GLN A 1 121 ? 3.380 9.833 18.409 1.00 71.56 121 GLN A O 1
ATOM 966 N N . LEU A 1 122 ? 2.309 10.333 16.490 1.00 73.31 122 LEU A N 1
ATOM 967 C CA . LEU A 1 122 ? 0.984 9.872 16.920 1.00 73.31 122 LEU A CA 1
ATOM 968 C C . LEU A 1 122 ? 0.900 8.340 16.987 1.00 73.31 122 LEU A C 1
ATOM 970 O O . LEU A 1 122 ? 0.251 7.803 17.878 1.00 73.31 122 LEU A O 1
ATOM 974 N N . PHE A 1 123 ? 1.574 7.643 16.068 1.00 77.12 123 PHE A N 1
ATOM 975 C CA . PHE A 1 123 ? 1.548 6.182 15.961 1.00 77.12 123 PHE A CA 1
ATOM 976 C C . PHE A 1 123 ? 2.970 5.595 15.943 1.00 77.12 123 PHE A C 1
ATOM 978 O O . PHE A 1 123 ? 3.429 5.113 14.902 1.00 77.12 123 PHE A O 1
ATOM 985 N N . PRO A 1 124 ? 3.697 5.635 17.075 1.00 77.94 124 PRO A N 1
ATOM 986 C CA . PRO A 1 124 ? 5.092 5.195 17.134 1.00 77.94 124 PRO A CA 1
ATOM 987 C C . PRO A 1 124 ? 5.263 3.692 16.868 1.00 77.94 124 PRO A C 1
ATOM 989 O O . PRO A 1 124 ? 6.282 3.286 16.315 1.00 77.94 124 PRO A O 1
ATOM 992 N N . ASP A 1 125 ? 4.252 2.886 17.202 1.00 79.62 125 ASP A N 1
ATOM 993 C CA . ASP A 1 125 ? 4.262 1.425 17.036 1.00 79.62 125 ASP A CA 1
ATOM 994 C C . ASP A 1 125 ? 3.636 0.968 15.710 1.00 79.62 125 ASP A C 1
ATOM 996 O O . ASP A 1 125 ? 3.380 -0.222 15.489 1.00 79.62 125 ASP A O 1
ATOM 1000 N N . ALA A 1 126 ? 3.349 1.907 14.806 1.00 81.12 126 ALA A N 1
ATOM 1001 C CA . ALA A 1 126 ? 2.725 1.561 13.549 1.00 81.12 126 ALA A CA 1
ATOM 1002 C C . ALA A 1 126 ? 3.616 0.646 12.703 1.00 81.12 126 ALA A C 1
ATOM 1004 O O . ALA A 1 126 ? 4.824 0.839 12.570 1.00 81.12 126 ALA A O 1
ATOM 1005 N N . SER A 1 127 ? 2.997 -0.343 12.063 1.00 85.44 127 SER A N 1
ATOM 1006 C CA . SER A 1 127 ? 3.715 -1.314 11.242 1.00 85.44 127 SER A CA 1
ATOM 1007 C C . SER A 1 127 ? 2.969 -1.661 9.964 1.00 85.44 127 SER A C 1
ATOM 1009 O O . SER A 1 127 ? 1.738 -1.693 9.917 1.00 85.44 127 SER A O 1
ATOM 1011 N N . VAL A 1 128 ? 3.733 -1.970 8.914 1.00 86.38 128 VAL A N 1
ATOM 1012 C CA . VAL A 1 128 ? 3.206 -2.451 7.633 1.00 86.38 128 VAL A CA 1
ATOM 1013 C C . VAL A 1 128 ? 3.516 -3.932 7.476 1.00 86.38 128 VAL A C 1
ATOM 1015 O O . VAL A 1 128 ? 4.650 -4.366 7.666 1.00 86.38 128 VAL A O 1
ATOM 1018 N N . THR A 1 129 ? 2.529 -4.731 7.083 1.00 89.31 129 THR A N 1
ATOM 1019 C CA . THR A 1 129 ? 2.725 -6.131 6.683 1.00 89.31 129 THR A CA 1
ATOM 1020 C C . THR A 1 129 ? 2.297 -6.337 5.236 1.00 89.31 129 THR A C 1
ATOM 1022 O O . THR A 1 129 ? 1.192 -5.951 4.856 1.00 89.31 129 THR A O 1
ATOM 1025 N N . HIS A 1 130 ? 3.134 -7.004 4.440 1.00 89.38 130 HIS A N 1
ATOM 1026 C CA . HIS A 1 130 ? 2.778 -7.415 3.081 1.00 89.38 130 HIS A CA 1
ATOM 1027 C C . HIS A 1 130 ? 1.987 -8.728 3.110 1.00 89.38 130 HIS A C 1
ATOM 1029 O O . HIS A 1 130 ? 2.514 -9.783 3.471 1.00 89.38 130 HIS A O 1
ATOM 1035 N N . LEU A 1 131 ? 0.722 -8.680 2.701 1.00 87.12 131 LEU A N 1
ATOM 1036 C CA . LEU A 1 131 ? -0.177 -9.828 2.673 1.00 87.12 131 LEU A CA 1
ATOM 1037 C C . LEU A 1 131 ? -0.221 -10.463 1.282 1.00 87.12 131 LEU A C 1
ATOM 1039 O O . LEU A 1 131 ? -0.408 -9.787 0.270 1.00 87.12 131 LEU A O 1
ATOM 1043 N N . HIS A 1 132 ? -0.083 -11.788 1.237 1.00 85.88 132 HIS A N 1
ATOM 1044 C CA . HIS A 1 132 ? -0.258 -12.550 0.006 1.00 85.88 132 HIS A CA 1
ATOM 1045 C C . HIS A 1 132 ? -1.736 -12.606 -0.390 1.00 85.88 132 HIS A C 1
ATOM 1047 O O . HIS A 1 132 ? -2.583 -12.990 0.419 1.00 85.88 132 HIS A O 1
ATOM 1053 N N . VAL A 1 133 ? -2.027 -12.273 -1.646 1.00 83.69 133 VAL A N 1
ATOM 1054 C CA . VAL A 1 133 ? -3.365 -12.359 -2.234 1.00 83.69 133 VAL A CA 1
ATOM 1055 C C . VAL A 1 133 ? -3.291 -13.336 -3.402 1.00 83.69 133 VAL A C 1
ATOM 1057 O O . VAL A 1 133 ? -2.702 -13.026 -4.430 1.00 83.69 133 VAL A O 1
ATOM 1060 N N . ASN A 1 134 ? -3.884 -14.524 -3.246 1.00 76.75 134 ASN A N 1
ATOM 1061 C CA . ASN A 1 134 ? -3.687 -15.655 -4.168 1.00 76.75 134 ASN A CA 1
ATOM 1062 C C . ASN A 1 134 ? -4.039 -15.352 -5.634 1.00 76.75 134 ASN A C 1
ATOM 1064 O O . ASN A 1 134 ? -3.479 -15.971 -6.531 1.00 76.75 134 ASN A O 1
ATOM 1068 N N . CYS A 1 135 ? -4.941 -14.401 -5.878 1.00 78.25 135 CYS A N 1
ATOM 1069 C CA . CYS A 1 135 ? -5.415 -14.070 -7.221 1.00 78.25 135 CYS A CA 1
ATOM 1070 C C . CYS A 1 135 ? -4.865 -12.743 -7.757 1.00 78.25 135 CYS A C 1
ATOM 1072 O O . CYS A 1 135 ? -5.089 -12.439 -8.926 1.00 78.25 135 CYS A O 1
ATOM 1074 N N . SER A 1 136 ? -4.074 -11.994 -6.981 1.00 84.06 136 SER A N 1
ATOM 1075 C CA . SER A 1 136 ? -3.492 -10.714 -7.411 1.00 84.06 136 SER A CA 1
ATOM 1076 C C . SER A 1 136 ? -2.000 -10.840 -7.722 1.00 84.06 136 SER A C 1
ATOM 1078 O O . SER A 1 136 ? -1.284 -11.645 -7.123 1.00 84.06 136 SER A O 1
ATOM 1080 N N . ASP A 1 137 ? -1.551 -10.155 -8.765 1.00 86.38 137 ASP A N 1
ATOM 1081 C CA . ASP A 1 137 ? -0.134 -9.956 -9.070 1.00 86.38 137 ASP A CA 1
ATOM 1082 C C . ASP A 1 137 ? 0.500 -8.943 -8.107 1.00 86.38 137 ASP A C 1
ATOM 1084 O O . ASP A 1 137 ? 1.722 -8.906 -7.976 1.00 86.38 137 ASP A O 1
ATOM 1088 N N . HIS A 1 138 ? -0.342 -8.218 -7.363 1.00 87.69 138 HIS A N 1
ATOM 1089 C CA . HIS A 1 138 ? 0.015 -7.390 -6.221 1.00 87.69 138 HIS A CA 1
ATOM 1090 C C . HIS A 1 138 ? -0.175 -8.094 -4.864 1.00 87.69 138 HIS A C 1
ATOM 1092 O O . HIS A 1 138 ? -1.032 -8.962 -4.679 1.00 87.69 138 HIS A O 1
ATOM 1098 N N . LYS A 1 139 ? 0.579 -7.641 -3.861 1.00 86.31 139 LYS A N 1
ATOM 1099 C CA . LYS A 1 139 ? 0.349 -7.900 -2.435 1.00 86.31 139 LYS A CA 1
ATOM 1100 C C . LYS A 1 139 ? -0.428 -6.743 -1.818 1.00 86.31 139 LYS A C 1
ATOM 1102 O O . LYS A 1 139 ? -0.236 -5.593 -2.190 1.00 86.31 139 LYS A O 1
ATOM 1107 N N . ALA A 1 140 ? -1.264 -7.043 -0.830 1.00 85.56 140 ALA A N 1
ATOM 1108 C CA . ALA A 1 140 ? -1.934 -6.001 -0.058 1.00 85.56 140 ALA A CA 1
ATOM 1109 C C . ALA A 1 140 ? -1.020 -5.490 1.066 1.00 85.56 140 ALA A C 1
ATOM 1111 O O . ALA A 1 140 ? -0.325 -6.283 1.706 1.00 85.56 140 ALA A O 1
ATOM 1112 N N . LEU A 1 141 ? -1.053 -4.186 1.341 1.00 84.00 141 LEU A N 1
ATOM 1113 C CA . LEU A 1 141 ? -0.410 -3.596 2.515 1.00 84.00 141 LEU A CA 1
ATOM 1114 C C . LEU A 1 141 ? -1.412 -3.520 3.666 1.00 84.00 141 LEU A C 1
ATOM 1116 O O . LEU A 1 141 ? -2.460 -2.891 3.541 1.00 84.00 141 LEU A O 1
ATOM 1120 N N . LEU A 1 142 ? -1.084 -4.139 4.798 1.00 84.69 142 LEU A N 1
ATOM 1121 C CA . LEU A 1 142 ? -1.819 -3.958 6.046 1.00 84.69 142 LEU A CA 1
ATOM 1122 C C . LEU A 1 142 ? -1.038 -3.014 6.955 1.00 84.69 142 LEU A C 1
ATOM 1124 O O . LEU A 1 142 ? 0.016 -3.404 7.453 1.00 84.69 142 LEU A O 1
ATOM 1128 N N . VAL A 1 143 ? -1.575 -1.817 7.186 1.00 82.69 143 VAL A N 1
ATOM 1129 C CA . VAL A 1 143 ? -1.043 -0.855 8.159 1.00 82.69 143 VAL A CA 1
ATOM 1130 C C . VAL A 1 143 ? -1.776 -1.046 9.486 1.00 82.69 143 VAL A C 1
ATOM 1132 O O . VAL A 1 143 ? -3.002 -0.940 9.540 1.00 82.69 143 VAL A O 1
ATOM 1135 N N . ARG A 1 144 ? -1.039 -1.357 10.551 1.00 82.69 144 ARG A N 1
ATOM 1136 C CA . ARG A 1 144 ? -1.534 -1.351 11.934 1.00 82.69 144 ARG A CA 1
ATOM 1137 C C . ARG A 1 144 ? -1.035 -0.090 12.624 1.00 82.69 144 ARG A C 1
ATOM 1139 O O . ARG A 1 144 ? 0.126 0.249 12.446 1.00 82.69 144 ARG A O 1
ATOM 1146 N N . LEU A 1 145 ? -1.916 0.586 13.358 1.00 75.94 145 LEU A N 1
ATOM 1147 C CA . LEU A 1 145 ? -1.634 1.869 14.022 1.00 75.94 145 LEU A CA 1
ATOM 1148 C C . LEU A 1 145 ? -1.283 1.716 15.503 1.00 75.94 145 LEU A C 1
ATOM 1150 O O . LEU A 1 145 ? -0.587 2.552 16.059 1.00 75.94 145 LEU A O 1
ATOM 1154 N N . GLU A 1 146 ? -1.749 0.637 16.120 1.00 66.44 146 GLU A N 1
ATOM 1155 C CA . GLU A 1 146 ? -1.471 0.293 17.507 1.00 66.44 146 GLU A CA 1
ATOM 1156 C C . GLU A 1 146 ? -1.140 -1.195 17.562 1.00 66.44 146 GLU A C 1
ATOM 1158 O O . GLU A 1 146 ? -1.847 -2.020 16.966 1.00 66.44 146 GLU A O 1
ATOM 1163 N N . ASP A 1 147 ? -0.120 -1.550 18.335 1.00 51.97 147 ASP A N 1
ATOM 1164 C CA . ASP A 1 147 ? -0.045 -2.877 18.923 1.00 51.97 147 ASP A CA 1
ATOM 1165 C C . ASP A 1 147 ? -0.980 -2.884 20.131 1.00 51.97 147 ASP A C 1
ATOM 1167 O O . ASP A 1 147 ? -0.539 -2.859 21.274 1.00 51.97 147 ASP A O 1
ATOM 1171 N N . THR A 1 148 ? -2.298 -2.939 19.913 1.00 40.31 148 THR A N 1
ATOM 1172 C CA . THR A 1 148 ? -3.136 -3.532 20.956 1.00 40.31 148 THR A CA 1
ATOM 1173 C C . THR A 1 148 ? -2.660 -4.979 21.053 1.00 40.31 148 THR A C 1
ATOM 1175 O O . THR A 1 148 ? -2.892 -5.763 20.118 1.00 40.31 148 THR A O 1
ATOM 1178 N N . PRO A 1 149 ? -1.977 -5.390 22.141 1.00 37.47 149 PRO A N 1
ATOM 1179 C CA . PRO A 1 149 ? -1.735 -6.796 22.329 1.00 37.47 149 PRO A CA 1
ATOM 1180 C C . PRO A 1 149 ? -3.135 -7.362 22.482 1.00 37.47 149 PRO A C 1
ATOM 1182 O O . PRO A 1 149 ? -3.878 -6.983 23.387 1.00 37.47 149 PRO A O 1
ATOM 1185 N N . ILE A 1 150 ? -3.529 -8.246 21.574 1.00 38.78 150 ILE A N 1
ATOM 1186 C CA . ILE A 1 150 ? -4.713 -9.071 21.771 1.00 38.78 150 ILE A CA 1
ATOM 1187 C C . ILE A 1 150 ? -4.384 -10.001 22.948 1.00 38.78 150 ILE A C 1
ATOM 1189 O O . ILE A 1 150 ? -4.152 -11.193 22.756 1.00 38.78 150 ILE A O 1
ATOM 1193 N N . PHE A 1 151 ? -4.319 -9.486 24.175 1.00 38.53 151 PHE A N 1
ATOM 1194 C CA . PHE A 1 151 ? -4.585 -10.300 25.339 1.00 38.53 151 PHE A CA 1
ATOM 1195 C C . PHE A 1 151 ? -6.084 -10.551 25.323 1.00 38.53 151 PHE A C 1
ATOM 1197 O O . PHE A 1 151 ? -6.886 -9.849 25.920 1.00 38.53 151 PHE A O 1
ATOM 1204 N N . SER A 1 152 ? -6.462 -11.576 24.572 1.00 31.52 152 SER A N 1
ATOM 1205 C CA . SER A 1 152 ? -7.678 -12.317 24.832 1.00 31.52 152 SER A CA 1
ATOM 1206 C C . SER A 1 152 ? -7.394 -13.755 24.431 1.00 31.52 152 SER A C 1
ATOM 1208 O O . SER A 1 152 ? -7.149 -14.057 23.258 1.00 31.52 152 SER A O 1
ATOM 1210 N N . SER A 1 153 ? -7.359 -14.606 25.453 1.00 40.09 153 SER A N 1
ATOM 1211 C CA . SER A 1 153 ? -7.701 -16.025 25.425 1.00 40.09 153 SER A CA 1
ATOM 1212 C C . SER A 1 153 ? -8.188 -16.533 24.067 1.00 40.09 153 SER A C 1
ATOM 1214 O O . SER A 1 153 ? -9.197 -16.059 23.556 1.00 40.09 153 SER A O 1
ATOM 1216 N N . HIS A 1 154 ? -7.515 -17.539 23.509 1.00 40.16 154 HIS A N 1
ATOM 1217 C CA . HIS A 1 154 ? -7.990 -18.261 22.328 1.00 40.16 154 HIS A CA 1
ATOM 1218 C C . HIS A 1 154 ? -8.366 -17.357 21.141 1.00 40.16 154 HIS A C 1
ATOM 1220 O O . HIS A 1 154 ? -9.543 -17.176 20.829 1.00 40.16 154 HIS A O 1
ATOM 1226 N N . ARG A 1 155 ? -7.373 -16.897 20.363 1.00 39.53 155 ARG A N 1
ATOM 1227 C CA . ARG A 1 155 ? -7.651 -16.556 18.959 1.00 39.53 155 ARG A CA 1
ATOM 1228 C C . ARG A 1 155 ? -8.280 -17.790 18.314 1.00 39.53 155 ARG A C 1
ATOM 1230 O O . ARG A 1 155 ? -7.584 -18.766 18.027 1.00 39.53 155 ARG A O 1
ATOM 1237 N N . SER A 1 156 ? -9.597 -17.770 18.111 1.00 44.16 156 SER A N 1
ATOM 1238 C CA . SER A 1 156 ? -10.249 -18.770 17.280 1.00 44.16 156 SER A CA 1
ATOM 1239 C C . SER A 1 156 ? -9.588 -18.632 15.914 1.00 44.16 156 SER A C 1
ATOM 1241 O O . SER A 1 156 ? -9.643 -17.560 15.302 1.00 44.16 156 SER A O 1
ATOM 1243 N N . ARG A 1 157 ? -8.854 -19.665 15.489 1.00 47.12 157 ARG A N 1
ATOM 1244 C CA . ARG A 1 157 ? -8.233 -19.689 14.164 1.00 47.12 157 ARG A CA 1
ATOM 1245 C C . ARG A 1 157 ? -9.345 -19.348 13.163 1.00 47.12 157 ARG A C 1
ATOM 1247 O O . ARG A 1 157 ? -10.388 -20.006 13.226 1.00 47.12 157 ARG A O 1
ATOM 1254 N N . PRO A 1 158 ? -9.176 -18.325 12.301 1.00 55.47 158 PRO A N 1
ATOM 1255 C CA . PRO A 1 158 ? -10.195 -18.001 11.314 1.00 55.47 158 PRO A CA 1
ATOM 1256 C C . PRO A 1 158 ? -10.494 -19.275 10.534 1.00 55.47 158 PRO A C 1
ATOM 1258 O O . PRO A 1 158 ? -9.570 -19.993 10.141 1.00 55.47 158 PRO A O 1
ATOM 1261 N N . TRP A 1 159 ? -11.778 -19.597 10.406 1.00 71.50 159 TRP A N 1
ATOM 1262 C CA . TRP A 1 159 ? -12.191 -20.816 9.732 1.00 71.50 159 TRP A CA 1
ATOM 1263 C C . TRP A 1 159 ? -11.731 -20.763 8.277 1.00 71.50 159 TRP A C 1
ATOM 1265 O O . TRP A 1 159 ? -11.911 -19.747 7.605 1.00 71.50 159 TRP A O 1
ATOM 1275 N N . ARG A 1 160 ? -11.104 -21.841 7.817 1.00 68.69 160 ARG A N 1
ATOM 1276 C CA . ARG A 1 160 ? -10.610 -21.988 6.451 1.00 68.69 160 ARG A CA 1
ATOM 1277 C C . ARG A 1 160 ? -11.240 -23.236 5.866 1.00 68.69 160 ARG A C 1
ATOM 1279 O O . ARG A 1 160 ? -11.321 -24.254 6.545 1.00 68.69 160 ARG A O 1
ATOM 1286 N N . PHE A 1 161 ? -11.649 -23.131 4.613 1.00 72.44 161 PHE A N 1
ATOM 1287 C CA . PHE A 1 161 ? -11.915 -24.297 3.794 1.00 72.44 161 PHE A CA 1
ATOM 1288 C C . PHE A 1 161 ? -10.569 -24.914 3.393 1.00 72.44 161 PHE A C 1
ATOM 1290 O O . PHE A 1 161 ? -9.667 -24.186 2.967 1.00 72.44 161 PHE A O 1
ATOM 1297 N N . GLU A 1 162 ? -10.405 -26.224 3.555 1.00 71.12 162 GLU A N 1
ATOM 1298 C CA . GLU A 1 162 ? -9.183 -26.914 3.140 1.00 71.12 162 GLU A CA 1
ATOM 1299 C C . GLU A 1 162 ? -9.372 -27.488 1.737 1.00 71.12 162 GLU A C 1
ATOM 1301 O O . GLU A 1 162 ? -10.332 -28.207 1.483 1.00 71.12 162 GLU A O 1
ATOM 1306 N N . ALA A 1 163 ? -8.439 -27.201 0.825 1.00 66.94 163 ALA A N 1
ATOM 1307 C CA . ALA A 1 163 ? -8.512 -27.685 -0.557 1.00 66.94 163 ALA A CA 1
ATOM 1308 C C . ALA A 1 163 ? -8.616 -29.220 -0.641 1.00 66.94 163 ALA A C 1
ATOM 1310 O O . ALA A 1 163 ? -9.288 -29.738 -1.525 1.00 66.94 163 ALA A O 1
ATOM 1311 N N . ALA A 1 164 ? -8.033 -29.935 0.330 1.00 71.69 164 ALA A N 1
ATOM 1312 C CA . ALA A 1 164 ? -8.126 -31.387 0.447 1.00 71.69 164 ALA A CA 1
ATOM 1313 C C . ALA A 1 164 ? -9.576 -31.904 0.536 1.00 71.69 164 ALA A C 1
ATOM 1315 O O . ALA A 1 164 ? -9.851 -33.026 0.120 1.00 71.69 164 ALA A O 1
ATOM 1316 N N . TRP A 1 165 ? -10.517 -31.097 1.040 1.00 77.12 165 TRP A N 1
ATOM 1317 C CA . TRP A 1 165 ? -11.922 -31.490 1.157 1.00 77.12 165 TRP A CA 1
ATOM 1318 C C . TRP A 1 165 ? -12.595 -31.677 -0.207 1.00 77.12 165 TRP A C 1
ATOM 1320 O O . TRP A 1 165 ? -13.521 -32.475 -0.303 1.00 77.12 165 TRP A O 1
ATOM 1330 N N . LEU A 1 166 ? -12.098 -31.025 -1.266 1.00 76.25 166 LEU A N 1
ATOM 1331 C CA . LEU A 1 166 ? -12.614 -31.183 -2.633 1.00 76.25 166 LEU A CA 1
ATOM 1332 C C . LEU A 1 166 ? -12.372 -32.580 -3.213 1.00 76.25 166 LEU A C 1
ATOM 1334 O O . LEU A 1 166 ? -13.031 -32.954 -4.174 1.00 76.25 166 LEU A O 1
ATOM 1338 N N . HIS A 1 167 ? -11.450 -33.353 -2.637 1.00 74.88 167 HIS A N 1
ATOM 1339 C CA . HIS A 1 167 ? -11.189 -34.730 -3.059 1.00 74.88 167 HIS A CA 1
ATOM 1340 C C . HIS A 1 167 ? -12.122 -35.752 -2.396 1.00 74.88 167 HIS A C 1
ATOM 1342 O O . HIS A 1 167 ? -11.980 -36.948 -2.631 1.00 74.88 167 HIS A O 1
ATOM 1348 N N . SER A 1 168 ? -13.054 -35.306 -1.548 1.00 78.94 168 SER A N 1
ATOM 1349 C CA . SER A 1 168 ? -14.056 -36.170 -0.934 1.00 78.94 168 SER A CA 1
ATOM 1350 C C . SER A 1 168 ? -15.436 -35.876 -1.504 1.00 78.94 168 SER A C 1
ATOM 1352 O O . SER A 1 168 ? -15.965 -34.780 -1.313 1.00 78.94 168 SER A O 1
ATOM 1354 N N . ASP A 1 169 ? -16.072 -36.896 -2.076 1.00 78.94 169 ASP A N 1
ATOM 1355 C CA . ASP A 1 169 ? -17.454 -36.826 -2.572 1.00 78.94 169 ASP A CA 1
ATOM 1356 C C . ASP A 1 169 ? -18.452 -36.383 -1.481 1.00 78.94 169 ASP A C 1
ATOM 1358 O O . ASP A 1 169 ? -19.515 -35.827 -1.761 1.00 78.94 169 ASP A O 1
ATOM 1362 N N . GLN A 1 170 ? -18.105 -36.577 -0.203 1.00 81.44 170 GLN A N 1
ATOM 1363 C CA . GLN A 1 170 ? -18.919 -36.139 0.932 1.00 81.44 170 GLN A CA 1
ATOM 1364 C C . GLN A 1 170 ? -18.944 -34.614 1.093 1.00 81.44 170 GLN A C 1
ATOM 1366 O O . GLN A 1 170 ? -19.946 -34.073 1.560 1.00 81.44 170 GLN A O 1
ATOM 1371 N N . CYS A 1 171 ? -17.879 -33.905 0.701 1.00 82.88 171 CYS A N 1
ATOM 1372 C CA . CYS A 1 171 ? -17.821 -32.447 0.800 1.00 82.88 171 CYS A CA 1
ATOM 1373 C C . CYS A 1 171 ? -18.890 -31.795 -0.084 1.00 82.88 171 CYS A C 1
ATOM 1375 O O . CYS A 1 171 ? -19.630 -30.926 0.383 1.00 82.88 171 CYS A O 1
ATOM 1377 N N . GLU A 1 172 ? -19.012 -32.244 -1.335 1.00 84.88 172 GLU A N 1
ATOM 1378 C CA . GLU A 1 172 ? -20.014 -31.739 -2.277 1.00 84.88 172 GLU A CA 1
ATOM 1379 C C . GLU A 1 172 ? -21.440 -31.998 -1.771 1.00 84.88 172 GLU A C 1
ATOM 1381 O O . GLU A 1 172 ? -22.267 -31.085 -1.737 1.00 84.88 172 GLU A O 1
ATOM 1386 N N . GLN A 1 173 ? -21.705 -33.207 -1.265 1.00 86.06 173 GLN A N 1
ATOM 1387 C CA . GLN A 1 173 ? -23.007 -33.573 -0.699 1.00 86.06 173 GLN A CA 1
ATOM 1388 C C . GLN A 1 173 ? -23.391 -32.701 0.504 1.00 86.06 173 GLN A C 1
ATOM 1390 O O . GLN A 1 173 ? -24.552 -32.308 0.643 1.00 86.06 173 GLN A O 1
ATOM 1395 N N . ILE A 1 174 ? -22.431 -32.378 1.375 1.00 86.06 174 ILE A N 1
ATOM 1396 C CA . ILE A 1 174 ? -22.659 -31.529 2.550 1.00 86.06 174 ILE A CA 1
ATOM 1397 C C . ILE A 1 174 ? -22.981 -30.097 2.132 1.00 86.06 174 ILE A C 1
ATOM 1399 O O . ILE A 1 174 ? -23.929 -29.513 2.658 1.00 86.06 174 ILE A O 1
ATOM 1403 N N . VAL A 1 175 ? -22.236 -29.543 1.172 1.00 85.88 175 VAL A N 1
ATOM 1404 C CA . VAL A 1 175 ? -22.499 -28.199 0.647 1.00 85.88 175 VAL A CA 1
ATOM 1405 C C . VAL A 1 175 ? -23.873 -28.151 -0.013 1.00 85.88 175 VAL A C 1
ATOM 1407 O O . VAL A 1 175 ? -24.673 -27.296 0.354 1.00 85.88 175 VAL A O 1
ATOM 1410 N N . ALA A 1 176 ? -24.195 -29.096 -0.901 1.00 85.56 176 ALA A N 1
ATOM 1411 C CA . ALA A 1 176 ? -25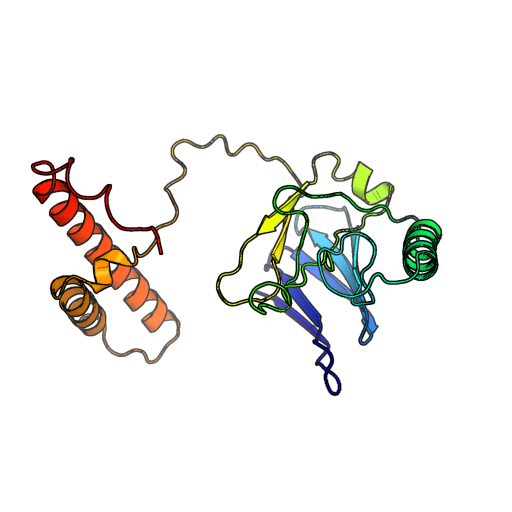.490 -29.153 -1.582 1.00 85.56 176 ALA A CA 1
ATOM 1412 C C . ALA A 1 176 ? -26.660 -29.274 -0.591 1.00 85.56 176 ALA A C 1
ATOM 1414 O O . ALA A 1 176 ? -27.642 -28.535 -0.675 1.00 85.56 176 ALA A O 1
ATOM 1415 N N . LYS A 1 177 ? -26.531 -30.156 0.407 1.00 86.25 177 LYS A N 1
ATOM 1416 C CA . LYS A 1 177 ? -27.539 -30.345 1.456 1.00 86.25 177 LYS A CA 1
ATOM 1417 C C . LYS A 1 177 ? -27.708 -29.102 2.323 1.00 86.25 177 LYS A C 1
ATOM 1419 O O . LYS A 1 177 ? -28.836 -28.732 2.630 1.00 86.25 177 LYS A O 1
ATOM 1424 N N . SER A 1 178 ? -26.610 -28.477 2.742 1.00 85.12 178 SER A N 1
ATOM 1425 C CA . SER A 1 178 ? -26.646 -27.282 3.586 1.00 85.12 178 SER A CA 1
ATOM 1426 C C . SER A 1 178 ? -27.206 -26.078 2.828 1.00 85.12 178 SER A C 1
ATOM 1428 O O . SER A 1 178 ? -27.988 -25.312 3.387 1.00 85.12 178 SER A O 1
ATOM 1430 N N . TRP A 1 179 ? -26.879 -25.947 1.540 1.00 81.19 179 TRP A N 1
ATOM 1431 C CA . TRP A 1 179 ? -27.405 -24.886 0.684 1.00 81.19 179 TRP A CA 1
ATOM 1432 C C . TRP A 1 179 ? -28.906 -25.050 0.403 1.00 81.19 179 TRP A C 1
ATOM 1434 O O . TRP A 1 179 ? -29.610 -24.060 0.259 1.00 81.19 179 TRP A O 1
ATOM 1444 N N . GLY A 1 180 ? -29.426 -26.282 0.389 1.00 75.81 180 GLY A N 1
ATOM 1445 C CA . GLY A 1 180 ? -30.855 -26.563 0.197 1.00 75.81 180 GLY A CA 1
ATOM 1446 C C . GLY A 1 180 ? -31.748 -26.390 1.436 1.00 75.81 180 GLY A C 1
ATOM 1447 O O . GLY A 1 180 ? -32.961 -26.548 1.327 1.00 75.81 180 GLY A O 1
ATOM 1448 N N . ARG A 1 181 ? -31.191 -26.101 2.624 1.00 70.44 181 ARG A N 1
ATOM 1449 C CA . ARG A 1 181 ? -31.950 -26.007 3.895 1.00 70.44 181 ARG A CA 1
ATOM 1450 C C . ARG A 1 181 ? -32.595 -24.648 4.157 1.00 70.44 181 ARG A C 1
ATOM 1452 O O . ARG A 1 181 ? -33.435 -24.545 5.049 1.00 70.44 181 ARG A O 1
ATOM 1459 N N . CYS A 1 182 ? -32.206 -23.615 3.423 1.00 59.34 182 CYS A N 1
ATOM 1460 C CA . CYS A 1 182 ? -32.730 -22.268 3.596 1.00 59.34 182 CYS A CA 1
ATOM 1461 C C . CYS A 1 182 ? -33.655 -21.916 2.421 1.00 59.34 182 CYS A C 1
ATOM 1463 O O . CYS A 1 182 ? -33.359 -22.210 1.266 1.00 59.34 182 CYS A O 1
ATOM 1465 N N . LEU A 1 183 ? -34.799 -21.293 2.715 1.00 61.28 183 LEU A N 1
ATOM 1466 C CA . LEU A 1 183 ? -35.748 -20.837 1.698 1.00 61.28 183 LEU A CA 1
ATOM 1467 C C . LEU A 1 183 ? -35.122 -19.689 0.888 1.00 61.28 183 LEU A C 1
ATOM 1469 O O . LEU A 1 183 ? -35.088 -18.571 1.381 1.00 61.28 183 LEU A O 1
ATOM 1473 N N . GLY A 1 184 ? -34.642 -19.984 -0.325 1.00 60.50 184 GLY A N 1
ATOM 1474 C CA . GLY A 1 184 ? -34.380 -19.054 -1.438 1.00 60.50 184 GLY A CA 1
ATOM 1475 C C . GLY A 1 184 ? -33.378 -17.898 -1.203 1.00 60.50 184 GLY A C 1
ATOM 1476 O O . GLY A 1 184 ? -33.585 -17.057 -0.335 1.00 60.50 184 GLY A O 1
ATOM 1477 N N . PRO A 1 185 ? -32.331 -17.731 -2.035 1.00 59.53 185 PRO A N 1
ATOM 1478 C CA . PRO A 1 185 ? -31.366 -16.634 -1.915 1.00 59.53 185 PRO A CA 1
ATOM 1479 C C . PRO A 1 185 ? -31.901 -15.328 -2.533 1.00 59.53 185 PRO A C 1
ATOM 1481 O O . PRO A 1 185 ? -31.302 -14.777 -3.452 1.00 59.53 185 PRO A O 1
ATOM 1484 N N . SER A 1 186 ? -33.047 -14.822 -2.075 1.00 63.28 186 SER A N 1
ATOM 1485 C CA . SER A 1 186 ? -33.600 -13.559 -2.591 1.00 63.28 186 SER A CA 1
ATOM 1486 C C . SER A 1 186 ? -32.937 -12.315 -1.986 1.00 63.28 186 SER A C 1
ATOM 1488 O O . SER A 1 186 ? -33.136 -11.213 -2.495 1.00 63.28 186 SER A O 1
ATOM 1490 N N . THR A 1 187 ? -32.120 -12.469 -0.935 1.00 73.75 187 THR A N 1
ATOM 1491 C CA . THR A 1 187 ? -31.407 -11.369 -0.266 1.00 73.75 187 THR A CA 1
ATOM 1492 C C . THR A 1 187 ? -29.957 -11.729 0.078 1.00 73.75 187 THR A C 1
ATOM 1494 O O . THR A 1 187 ? -29.597 -12.898 0.237 1.00 73.75 187 THR A O 1
ATOM 1497 N N . LEU A 1 188 ? -29.107 -10.705 0.238 1.00 73.12 188 LEU A N 1
ATOM 1498 C CA . LEU A 1 188 ? -27.719 -10.858 0.705 1.00 73.12 188 LEU A CA 1
ATOM 1499 C C . LEU A 1 188 ? -27.637 -11.484 2.107 1.00 73.12 188 LEU A C 1
ATOM 1501 O O . LEU A 1 188 ? -26.709 -12.239 2.393 1.00 73.12 188 LEU A O 1
ATOM 1505 N N . GLU A 1 189 ? -28.624 -11.209 2.961 1.00 73.06 189 GLU A N 1
ATOM 1506 C CA . GLU A 1 189 ? -28.766 -11.843 4.277 1.00 73.06 189 GLU A CA 1
ATOM 1507 C C . GLU A 1 189 ? -29.023 -13.347 4.144 1.00 73.06 189 GLU A C 1
ATOM 1509 O O . GLU A 1 189 ? -28.410 -14.145 4.855 1.00 73.06 189 GLU A O 1
ATOM 1514 N N . GLY A 1 190 ? -29.845 -13.742 3.166 1.00 73.25 190 GLY A N 1
ATOM 1515 C CA . GLY A 1 190 ? -30.052 -15.138 2.802 1.00 73.25 190 GLY A CA 1
ATOM 1516 C C . GLY A 1 190 ? -28.740 -15.816 2.416 1.00 73.25 190 GLY A C 1
ATOM 1517 O O . GLY A 1 190 ? -28.386 -16.836 3.002 1.00 73.25 190 GLY A O 1
ATOM 1518 N N . VAL A 1 191 ? -27.961 -15.230 1.503 1.00 76.88 191 VAL A N 1
ATOM 1519 C CA . VAL A 1 191 ? -26.655 -15.787 1.092 1.00 76.88 191 VAL A CA 1
ATOM 1520 C C . VAL A 1 191 ? -25.690 -15.906 2.279 1.00 76.88 191 VAL A C 1
ATOM 1522 O O . VAL A 1 191 ? -25.044 -16.942 2.441 1.00 76.88 191 VAL A O 1
ATOM 1525 N N . ALA A 1 192 ? -25.620 -14.896 3.151 1.00 77.19 192 ALA A N 1
ATOM 1526 C CA . ALA A 1 192 ? -24.788 -14.948 4.353 1.00 77.19 192 ALA A CA 1
ATOM 1527 C C . ALA A 1 192 ? -25.202 -16.091 5.299 1.00 77.19 192 ALA A C 1
ATOM 1529 O O . ALA A 1 192 ? -24.336 -16.794 5.828 1.00 77.19 192 ALA A O 1
ATOM 1530 N N . ALA A 1 193 ? -26.507 -16.326 5.461 1.00 77.06 193 ALA A N 1
ATOM 1531 C CA . ALA A 1 193 ? -27.032 -17.441 6.246 1.00 77.06 193 ALA A CA 1
ATOM 1532 C C . ALA A 1 193 ? -26.665 -18.808 5.639 1.00 77.06 193 ALA A C 1
ATOM 1534 O O . ALA A 1 193 ? -26.260 -19.709 6.375 1.00 77.06 193 ALA A O 1
ATOM 1535 N N . HIS A 1 194 ? -26.708 -18.952 4.308 1.00 79.06 194 HIS A N 1
ATOM 1536 C CA . HIS A 1 194 ? -26.301 -20.189 3.626 1.00 79.06 194 HIS A CA 1
ATOM 1537 C C . HIS A 1 194 ? -24.803 -20.471 3.814 1.00 79.06 194 HIS A C 1
ATOM 1539 O O . HIS A 1 194 ? -24.412 -21.595 4.135 1.00 79.06 194 HIS A O 1
ATOM 1545 N N . ILE A 1 195 ? -23.954 -19.444 3.690 1.00 82.88 195 ILE A N 1
ATOM 1546 C CA . ILE A 1 195 ? -22.507 -19.563 3.933 1.00 82.88 195 ILE A CA 1
ATOM 1547 C C . ILE A 1 195 ? -22.236 -19.975 5.386 1.00 82.88 195 ILE A C 1
ATOM 1549 O O . ILE A 1 195 ? -21.402 -20.850 5.636 1.00 82.88 195 ILE A O 1
ATOM 1553 N N . ALA A 1 196 ? -22.944 -19.379 6.349 1.00 81.12 196 ALA A N 1
ATOM 1554 C CA . ALA A 1 196 ? -22.807 -19.718 7.763 1.00 81.12 196 ALA A CA 1
ATOM 1555 C C . ALA A 1 196 ? -23.229 -21.168 8.059 1.00 81.12 196 ALA A C 1
ATOM 1557 O O . ALA A 1 196 ? -22.515 -21.872 8.779 1.00 81.12 196 ALA A O 1
ATOM 1558 N N . ALA A 1 197 ? -24.331 -21.632 7.462 1.00 83.12 197 ALA A N 1
ATOM 1559 C CA . ALA A 1 197 ? -24.799 -23.011 7.579 1.00 83.12 197 ALA A CA 1
ATOM 1560 C C . ALA A 1 197 ? -23.784 -24.006 6.990 1.00 83.12 197 ALA A C 1
ATOM 1562 O O . ALA A 1 197 ? -23.368 -24.939 7.678 1.00 83.12 197 ALA A O 1
ATOM 1563 N N . CYS A 1 198 ? -23.282 -23.745 5.777 1.00 87.19 198 CYS A N 1
ATOM 1564 C CA . CYS A 1 198 ? -22.269 -24.595 5.143 1.00 87.19 198 CYS A CA 1
ATOM 1565 C C . CYS A 1 198 ? -20.991 -24.675 5.970 1.00 87.19 198 CYS A C 1
ATOM 1567 O O . CYS A 1 198 ? -20.421 -25.750 6.152 1.00 87.19 198 CYS A O 1
ATOM 1569 N N . ARG A 1 199 ? -20.549 -23.538 6.514 1.00 84.69 199 ARG A N 1
ATOM 1570 C CA . ARG A 1 199 ? -19.401 -23.487 7.417 1.00 84.69 199 ARG A CA 1
ATOM 1571 C C . ARG A 1 199 ? -19.616 -24.373 8.642 1.00 84.69 199 ARG A C 1
ATOM 1573 O O . ARG A 1 199 ? -18.680 -25.064 9.046 1.00 84.69 199 ARG A O 1
ATOM 1580 N N . ALA A 1 200 ? -20.795 -24.334 9.259 1.00 82.50 200 ALA A N 1
ATOM 1581 C CA . ALA A 1 200 ? -21.098 -25.140 10.438 1.00 82.50 200 ALA A CA 1
ATOM 1582 C C . ALA A 1 200 ? -21.067 -26.642 10.113 1.00 82.50 200 ALA A C 1
ATOM 1584 O O . ALA A 1 200 ? -20.372 -27.399 10.797 1.00 82.50 200 ALA A O 1
ATOM 1585 N N . ASP A 1 201 ? -21.721 -27.048 9.026 1.00 85.12 201 ASP A N 1
ATOM 1586 C CA . ASP A 1 201 ? -21.801 -28.448 8.605 1.00 85.12 201 ASP A CA 1
ATOM 1587 C C . ASP A 1 201 ? -20.427 -29.010 8.196 1.00 85.12 201 ASP A C 1
ATOM 1589 O O . ASP A 1 201 ? -20.023 -30.076 8.667 1.00 85.12 201 ASP A O 1
ATOM 1593 N N . LEU A 1 202 ? -19.642 -28.261 7.414 1.00 84.88 202 LEU A N 1
ATOM 1594 C CA . LEU A 1 202 ? -18.271 -28.641 7.049 1.00 84.88 202 LEU A CA 1
ATOM 1595 C C . LEU A 1 202 ? -17.332 -28.677 8.266 1.00 84.88 202 LEU A C 1
ATOM 1597 O O . LEU A 1 202 ? -16.442 -29.525 8.351 1.00 84.88 202 LEU A O 1
ATOM 1601 N N . SER A 1 203 ? -17.528 -27.793 9.251 1.00 81.50 203 SER A N 1
ATOM 1602 C CA . SER A 1 203 ? -16.762 -27.826 10.508 1.00 81.50 203 SER A CA 1
ATOM 1603 C C . SER A 1 203 ? -17.061 -29.068 11.340 1.00 81.50 203 SER A C 1
ATOM 1605 O O . SER A 1 203 ? -16.184 -29.566 12.046 1.00 81.50 203 SER A O 1
ATOM 1607 N N . LEU A 1 204 ? -18.307 -29.540 11.312 1.00 84.31 204 LEU A N 1
ATOM 1608 C CA . LEU A 1 204 ? -18.710 -30.750 12.012 1.00 84.31 204 LEU A CA 1
ATOM 1609 C C . LEU A 1 204 ? -18.133 -31.986 11.316 1.00 84.31 204 LEU A C 1
ATOM 1611 O O . LEU A 1 204 ? -17.523 -32.823 11.978 1.00 84.31 204 LEU A O 1
ATOM 1615 N N . TRP A 1 205 ? -18.258 -32.050 9.991 1.00 84.12 205 TRP A N 1
ATOM 1616 C CA . TRP A 1 205 ? -17.744 -33.150 9.178 1.00 84.12 205 TRP A CA 1
ATOM 1617 C C . TRP A 1 205 ? -16.215 -33.257 9.204 1.00 84.12 205 TRP A C 1
ATOM 1619 O O . TRP A 1 205 ? -15.668 -34.326 9.454 1.00 84.12 205 TRP A O 1
ATOM 1629 N N . SER A 1 206 ? -15.485 -32.154 9.051 1.00 79.69 206 SER A N 1
ATOM 1630 C CA . SER A 1 206 ? -14.015 -32.191 9.138 1.00 79.69 206 SER A CA 1
ATOM 1631 C C . SER A 1 206 ? -13.525 -32.728 10.489 1.00 79.69 206 SER A C 1
ATOM 1633 O O . SER A 1 206 ? -12.560 -33.487 10.548 1.00 79.69 206 SER A O 1
ATOM 1635 N N . LYS A 1 207 ? -14.226 -32.428 11.592 1.00 74.44 207 LYS A N 1
ATOM 1636 C CA . LYS A 1 207 ? -13.918 -32.997 12.915 1.00 74.44 207 LYS A CA 1
ATOM 1637 C C . LYS A 1 207 ? -14.199 -34.498 13.014 1.00 74.44 207 LYS A C 1
ATOM 1639 O O . LYS A 1 207 ? -13.561 -35.147 13.843 1.00 74.44 207 LYS A O 1
ATOM 1644 N N . THR A 1 208 ? -15.140 -35.049 12.247 1.00 72.50 208 THR A N 1
ATOM 1645 C CA . THR A 1 208 ? -15.406 -36.497 12.226 1.00 72.50 208 THR A CA 1
ATOM 1646 C C . THR A 1 208 ? -14.405 -37.230 11.336 1.00 72.50 208 THR A C 1
ATOM 1648 O O . THR A 1 208 ? -13.863 -38.246 11.768 1.00 72.50 208 THR A O 1
ATOM 1651 N N . VAL A 1 209 ? -14.054 -36.670 10.175 1.00 66.69 209 VAL A N 1
ATOM 1652 C CA . VAL A 1 209 ? -13.033 -37.224 9.265 1.00 66.69 209 VAL A CA 1
ATOM 1653 C C . VAL A 1 209 ? -11.646 -37.237 9.918 1.00 66.69 209 VAL A C 1
ATOM 1655 O O . VAL A 1 209 ? -11.003 -38.280 9.984 1.00 66.69 209 VAL A O 1
ATOM 1658 N N . LEU A 1 210 ? -11.222 -36.127 10.534 1.00 55.72 210 LEU A N 1
ATOM 1659 C CA . LEU A 1 210 ? -9.922 -36.029 11.220 1.00 55.72 210 LEU A CA 1
ATOM 1660 C C . LEU A 1 210 ? -9.821 -36.892 12.493 1.00 55.72 210 LEU A C 1
ATOM 1662 O O . LEU A 1 210 ? -8.726 -37.116 13.012 1.00 55.72 210 LEU A O 1
ATOM 1666 N N . LYS A 1 211 ? -10.953 -37.355 13.039 1.00 48.50 211 LYS A N 1
ATOM 1667 C CA . LYS A 1 211 ? -10.972 -38.326 14.144 1.00 48.50 211 LYS A CA 1
ATOM 1668 C C . LYS A 1 211 ? -10.873 -39.766 13.646 1.00 48.50 211 LYS A C 1
ATOM 1670 O O . LYS A 1 211 ? -10.238 -40.561 14.333 1.00 48.50 211 LYS A O 1
ATOM 1675 N N . ALA A 1 212 ? -11.450 -40.079 12.485 1.00 50.62 212 ALA A N 1
ATOM 1676 C CA . ALA A 1 212 ? -11.334 -41.393 11.854 1.00 50.62 212 ALA A CA 1
ATOM 1677 C C . ALA A 1 212 ? -9.902 -41.674 11.356 1.00 50.62 212 ALA A C 1
ATOM 1679 O O . ALA A 1 212 ? -9.440 -42.807 11.427 1.00 50.62 212 ALA A O 1
ATOM 1680 N N . ASP A 1 213 ? -9.164 -40.633 10.962 1.00 49.34 213 ASP A N 1
ATOM 1681 C CA . ASP A 1 213 ? -7.830 -40.756 10.355 1.00 49.34 213 ASP A CA 1
ATOM 1682 C C . ASP A 1 213 ? -6.653 -40.774 11.359 1.00 49.34 213 ASP A C 1
ATOM 1684 O O . ASP A 1 213 ? -5.475 -40.754 11.002 1.00 49.34 213 ASP A O 1
ATOM 1688 N N . LYS A 1 214 ? -6.928 -40.862 12.671 1.00 42.12 214 LYS A N 1
ATOM 1689 C CA . LYS A 1 214 ? -5.865 -41.004 13.691 1.00 42.12 214 LYS A CA 1
ATOM 1690 C C . LYS A 1 214 ? -5.118 -42.347 13.632 1.00 42.12 214 LYS A C 1
ATOM 1692 O O . LYS A 1 214 ? -4.161 -42.514 14.386 1.00 42.12 214 LYS A O 1
ATOM 1697 N N . GLY A 1 215 ? -5.527 -43.263 12.755 1.00 40.03 215 GLY A N 1
ATOM 1698 C CA . GLY A 1 215 ? -4.874 -44.549 12.523 1.00 40.03 215 GLY A CA 1
ATOM 1699 C C . GLY A 1 215 ? -3.732 -44.540 11.503 1.00 40.03 215 GLY A C 1
ATOM 1700 O O . GLY A 1 215 ? -2.997 -45.518 11.479 1.00 40.03 215 GLY A O 1
ATOM 1701 N N . ASN A 1 216 ? -3.535 -43.485 10.694 1.00 40.16 216 ASN A N 1
ATOM 1702 C CA . ASN A 1 216 ? -2.582 -43.567 9.576 1.00 40.16 216 ASN A CA 1
ATOM 1703 C C . ASN A 1 216 ? -1.717 -42.310 9.362 1.00 40.16 216 ASN A C 1
ATOM 1705 O O . ASN A 1 216 ? -1.595 -41.763 8.270 1.00 40.16 216 ASN A O 1
ATOM 1709 N N . LYS A 1 217 ? -1.073 -41.832 10.432 1.00 36.44 217 LYS A N 1
ATOM 1710 C CA . LYS A 1 217 ? -0.263 -40.598 10.421 1.00 36.44 217 LYS A CA 1
ATOM 1711 C C . LYS A 1 217 ? 1.094 -40.661 9.695 1.00 36.44 217 LYS A C 1
ATOM 1713 O O . LYS A 1 217 ? 1.818 -39.668 9.754 1.00 36.44 217 LYS A O 1
ATOM 1718 N N . ASN A 1 218 ? 1.444 -41.750 9.008 1.00 35.81 218 ASN A N 1
ATOM 1719 C CA . ASN A 1 218 ? 2.760 -41.876 8.366 1.00 35.81 218 ASN A CA 1
ATOM 1720 C C . ASN A 1 218 ? 2.781 -41.734 6.833 1.00 35.81 218 ASN A C 1
ATOM 1722 O O . ASN A 1 218 ? 3.860 -41.482 6.303 1.00 35.81 218 ASN A O 1
ATOM 1726 N N . ASP A 1 219 ? 1.646 -41.752 6.127 1.00 39.03 219 ASP A N 1
ATOM 1727 C CA . ASP A 1 219 ? 1.676 -41.911 4.657 1.00 39.03 219 ASP A CA 1
ATOM 1728 C C . ASP A 1 219 ? 1.429 -40.647 3.813 1.00 39.03 219 ASP A C 1
ATOM 1730 O O . ASP A 1 219 ? 1.379 -40.727 2.591 1.00 39.03 219 ASP A O 1
ATOM 1734 N N . LEU A 1 220 ? 1.352 -39.448 4.401 1.00 37.91 220 LEU A N 1
ATOM 1735 C CA . LEU A 1 220 ? 1.088 -38.211 3.633 1.00 37.91 220 LEU A CA 1
ATOM 1736 C C . LEU A 1 220 ? 2.248 -37.200 3.612 1.00 37.91 220 LEU A C 1
ATOM 1738 O O . LEU A 1 220 ? 2.043 -36.013 3.366 1.00 37.91 220 LEU A O 1
ATOM 1742 N N . LYS A 1 221 ? 3.491 -37.649 3.843 1.00 32.38 221 LYS A N 1
ATOM 1743 C CA . LYS A 1 221 ? 4.701 -36.818 3.644 1.00 32.38 221 LYS A CA 1
ATOM 1744 C C . LYS A 1 221 ? 5.421 -37.037 2.311 1.00 32.38 221 LYS A C 1
ATOM 1746 O O . LYS A 1 221 ? 6.476 -36.443 2.097 1.00 32.38 221 LYS A O 1
ATOM 1751 N N . LEU A 1 222 ? 4.862 -37.825 1.402 1.00 35.44 222 LEU A N 1
ATOM 1752 C CA . LEU A 1 222 ? 5.430 -38.039 0.076 1.00 35.44 222 LEU A CA 1
ATOM 1753 C C . LEU A 1 222 ? 4.393 -37.641 -0.967 1.00 35.44 222 LEU A C 1
ATOM 1755 O O . LEU A 1 222 ? 3.415 -38.354 -1.147 1.00 35.44 222 LEU A O 1
ATOM 1759 N N . ASN A 1 223 ? 4.604 -36.464 -1.567 1.00 33.19 223 ASN A N 1
ATOM 1760 C CA . ASN A 1 223 ? 4.225 -36.058 -2.934 1.00 33.19 223 ASN A CA 1
ATOM 1761 C C . ASN A 1 223 ? 3.836 -34.577 -2.997 1.00 33.19 223 ASN A C 1
ATOM 1763 O O . ASN A 1 223 ? 2.700 -34.233 -3.284 1.00 33.19 223 ASN A O 1
ATOM 1767 N N . PHE A 1 224 ? 4.813 -33.702 -2.753 1.00 31.81 224 PHE A N 1
ATOM 1768 C CA . PHE A 1 224 ? 4.859 -32.370 -3.364 1.00 31.81 224 PHE A CA 1
ATOM 1769 C C . PHE A 1 224 ? 6.324 -32.013 -3.641 1.00 31.81 224 PHE A C 1
ATOM 1771 O O . PHE A 1 224 ? 6.941 -31.186 -2.971 1.00 31.81 224 PHE A O 1
ATOM 1778 N N . LYS A 1 225 ? 6.895 -32.721 -4.612 1.00 30.98 225 LYS A N 1
ATOM 1779 C CA . LYS A 1 225 ? 7.907 -32.190 -5.520 1.00 30.98 225 LYS A CA 1
ATOM 1780 C C . LYS A 1 225 ? 7.443 -32.605 -6.904 1.00 30.98 225 LYS A C 1
ATOM 1782 O O . LYS A 1 225 ? 7.476 -33.792 -7.197 1.00 30.98 225 LYS A O 1
ATOM 1787 N N . ASP A 1 226 ? 6.827 -31.661 -7.599 1.00 32.88 226 ASP A N 1
ATOM 1788 C CA . ASP A 1 226 ? 7.190 -31.215 -8.947 1.00 32.88 226 ASP A CA 1
ATOM 1789 C C . ASP A 1 226 ? 6.367 -29.961 -9.280 1.00 32.88 226 ASP A C 1
ATOM 1791 O O . ASP A 1 226 ? 5.147 -29.954 -8.990 1.00 32.88 226 ASP A O 1
#

pLDDT: mean 74.46, std 15.03, range [30.98, 92.0]

Secondary structure (DSSP, 8-state):
-EEEEEPP-TTS--EEEEE-TTEEEEEEEEETTEEEEEEEETT-S-EEEEEEE-----SSEESSPPPPTHHHHHHHHHHHHTTEEE---BS-S-SEE--PPTTS--EE-----EEEHHHHHH-TT-EEEEE--TT-SBPEEEEES-------S---PPP---GGGGG-HHHHHHHHHHHTTSS---SHHHHHHHHHHHHHHHHHHHHHHHHHGGG-TTSSSS----

Sequence (226 aa):
MYGFCVPAQGKSGGLAVLWVKSVNVQLQSYSQNHIDLSVQLENSQDCWRFTGIYGEPECEKQGGPRRPSWQMQKFRNSLLSCGLSDLGFQGSPFTWTNRHPHPHTVHERLDRACVSQGWSQLFPDASVTHLHVNCSDHKALLVRLEDTPIFSSHRSRPWRFEAAWLHSDQCEQIVAKSWGRCLGPSTLEG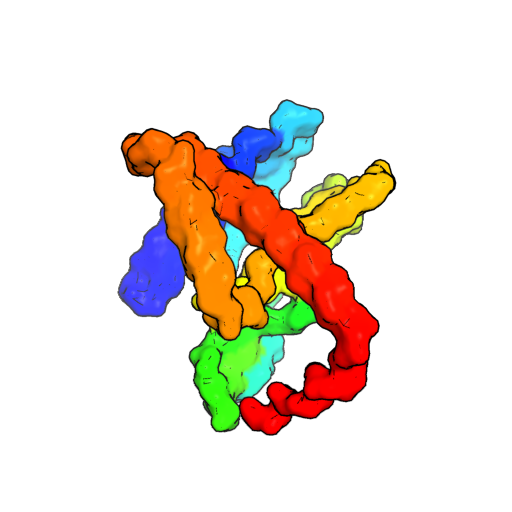VAAHIAACRADLSLWSKTVLKADKGNKNDLKLNFKD

InterPro domains:
  IPR036691 Endonuclease/exonuclease/phosphatase superfamily [G3DSA:3.60.10.10] (57-145)
  IPR036691 Endonuclease/exonuclease/phosphatase superfamily [SSF56219] (2-145)

Solvent-accessible surface area (backbone atoms only — not comparable to full-atom values): 13859 Å² total; per-residue (Å²): 119,51,73,54,72,42,77,52,60,92,89,52,76,57,48,77,50,76,47,51,85,68,48,48,72,45,83,73,51,72,53,92,41,31,42,28,32,40,38,32,42,82,88,48,92,62,70,48,78,48,64,51,70,51,69,93,62,60,89,55,59,45,56,75,83,85,77,68,71,66,60,48,50,50,52,51,49,49,34,54,76,69,51,35,43,75,69,60,76,42,75,66,84,50,29,33,40,74,81,43,63,85,84,69,30,31,37,29,35,59,78,78,58,58,42,37,66,70,54,46,68,79,30,74,65,42,44,33,36,54,39,89,40,97,88,50,57,46,43,48,80,45,76,41,59,63,76,71,75,80,85,56,84,78,78,72,73,80,86,73,87,59,76,74,46,77,80,36,78,63,48,58,52,48,43,54,54,36,54,66,72,56,88,64,76,86,42,73,67,44,48,52,51,36,52,51,44,30,50,52,54,52,56,53,48,51,58,51,53,63,58,68,52,73,82,62,89,78,73,82,84,75,84,88,85,132

Mean predicted aligned error: 16.5 Å

Nearest PDB structures (foldseek):
  7aex-assembly1_A-2  TM=6.916E-01  e=6.281E-01  Escherichia coli K-12
  6y2q-assembly1_B  TM=6.794E-01  e=6.468E+00  Escherichia coli K-12
  7uic-assembly1_n  TM=4.149E-01  e=4.057E+00  Saccharomyces cerevisiae S288C
  7uio-assembly1_Bn  TM=4.149E-01  e=4.301E+00  Saccharomyces cerevisiae S288C
  4o6e-assembly1_A  TM=2.050E-01  e=1.794E+00  Homo sapiens

Organism: Sesamum radiatum (NCBI:txid300843)

Radius of gyration: 23.11 Å; Cα contacts (8 Å, |Δi|>4): 287; chains: 1; bounding box: 55×62×47 Å

Foldseek 3Di:
DDKDWACDDDPDHIDMDDDDPQKDWDWDDDDRFKTKIWIDGNPDPDIFIFMWGHDDFADQKDADDHDDPVVVVVVVVVCVVVQKDFPDADDDSFFAWPPDDPPRIMTTHRGTGIGHPVLCVQQVPWHWYFADDPPDRGTDIDIDRDPPPPPDDDPPDPQDDDPVLVVDPVLVVLLVVLLVPFPDPPDPVSVVNSVVSSSVSVVVVVVVVVVVCPPPPPPPPDDPDD